Protein AF-A0A1F6BY55-F1 (afdb_monomer_lite)

Structure (mmCIF, N/CA/C/O backbone):
data_AF-A0A1F6BY55-F1
#
_entry.id   AF-A0A1F6BY55-F1
#
loop_
_atom_site.group_PDB
_atom_site.id
_atom_site.type_symbol
_atom_site.label_atom_id
_atom_site.label_alt_id
_atom_site.label_comp_id
_atom_site.label_asym_id
_atom_site.label_entity_id
_atom_site.label_seq_id
_atom_site.pdbx_PDB_ins_code
_atom_site.Cartn_x
_atom_site.Cartn_y
_atom_site.Cartn_z
_atom_site.occupancy
_atom_site.B_iso_or_equiv
_atom_site.auth_seq_id
_atom_site.auth_comp_id
_atom_site.auth_asym_id
_atom_site.auth_atom_id
_atom_site.pdbx_PDB_model_num
ATOM 1 N N . MET A 1 1 ? -38.858 -34.348 44.714 1.00 39.09 1 MET A N 1
ATOM 2 C CA . MET A 1 1 ? -37.605 -33.945 45.386 1.00 39.09 1 MET A CA 1
ATOM 3 C C . MET A 1 1 ? -36.454 -34.486 44.565 1.00 39.09 1 MET A C 1
ATOM 5 O O . MET A 1 1 ? -36.337 -35.694 44.443 1.00 39.09 1 MET A O 1
ATOM 9 N N . GLY A 1 2 ? -35.681 -33.608 43.939 1.00 32.03 2 GLY A N 1
ATOM 10 C CA . GLY A 1 2 ? -34.562 -33.966 43.071 1.00 32.03 2 GLY A CA 1
ATOM 11 C C . GLY A 1 2 ? -34.085 -32.688 42.404 1.00 32.03 2 GLY A C 1
ATOM 12 O O . GLY A 1 2 ? -34.802 -32.115 41.593 1.00 32.03 2 GLY A O 1
ATOM 13 N N . TRP A 1 3 ? -32.973 -32.172 42.909 1.00 31.50 3 TRP A N 1
ATOM 14 C CA . TRP A 1 3 ? -32.520 -30.799 42.763 1.00 31.50 3 TRP A CA 1
ATOM 15 C C . TRP A 1 3 ? -31.896 -30.530 41.389 1.00 31.50 3 TRP A C 1
ATOM 17 O O . TRP A 1 3 ? -31.185 -31.366 40.839 1.00 31.50 3 TRP A O 1
ATOM 27 N N . TYR A 1 4 ? -32.173 -29.332 40.870 1.00 31.14 4 TYR A N 1
ATOM 28 C CA . TYR A 1 4 ? -31.551 -28.729 39.695 1.00 31.14 4 TYR A CA 1
ATOM 29 C C . TYR A 1 4 ? -30.046 -28.524 39.928 1.00 31.14 4 TYR A C 1
ATOM 31 O O . TYR A 1 4 ? -29.663 -27.771 40.822 1.00 31.14 4 TYR A O 1
ATOM 39 N N . HIS A 1 5 ? -29.203 -29.116 39.082 1.00 33.88 5 HIS A N 1
ATOM 40 C CA . HIS A 1 5 ? -27.825 -28.665 38.892 1.00 33.88 5 HIS A CA 1
ATOM 41 C C . HIS A 1 5 ? -27.782 -27.719 37.692 1.00 33.88 5 HIS A C 1
ATOM 43 O O . HIS A 1 5 ? -27.821 -28.142 36.539 1.00 33.88 5 HIS A O 1
ATOM 49 N N . SER A 1 6 ? -27.745 -26.423 37.995 1.00 32.97 6 SER A N 1
ATOM 50 C CA . SER A 1 6 ? -27.409 -25.366 37.044 1.00 32.97 6 SER A CA 1
ATOM 51 C C . SER A 1 6 ? -25.881 -25.318 36.905 1.00 32.97 6 SER A C 1
ATOM 53 O O . SER A 1 6 ? -25.211 -25.255 37.939 1.00 32.97 6 SER A O 1
ATOM 55 N N . PRO A 1 7 ? -25.299 -25.363 35.695 1.00 35.56 7 PRO A N 1
ATOM 56 C CA . PRO A 1 7 ? -23.867 -25.166 35.528 1.00 35.56 7 PRO A CA 1
ATOM 57 C C . PRO A 1 7 ? -23.523 -23.686 35.728 1.00 35.56 7 PRO A C 1
ATOM 59 O O . PRO A 1 7 ? -24.112 -22.791 35.119 1.00 35.56 7 PRO A O 1
ATOM 62 N N . GLU A 1 8 ? -22.578 -23.447 36.631 1.00 30.14 8 GLU A N 1
ATOM 63 C CA . GLU A 1 8 ? -22.047 -22.137 36.979 1.00 30.14 8 GLU A CA 1
ATOM 64 C C . GLU A 1 8 ? -21.439 -21.449 35.747 1.00 30.14 8 GLU A C 1
ATOM 66 O O . GLU A 1 8 ? -20.521 -21.964 35.109 1.00 30.14 8 GLU A O 1
ATOM 71 N N . MET A 1 9 ? -21.944 -20.256 35.422 1.00 29.78 9 MET A N 1
ATOM 72 C CA . MET A 1 9 ? -21.255 -19.331 34.525 1.00 29.78 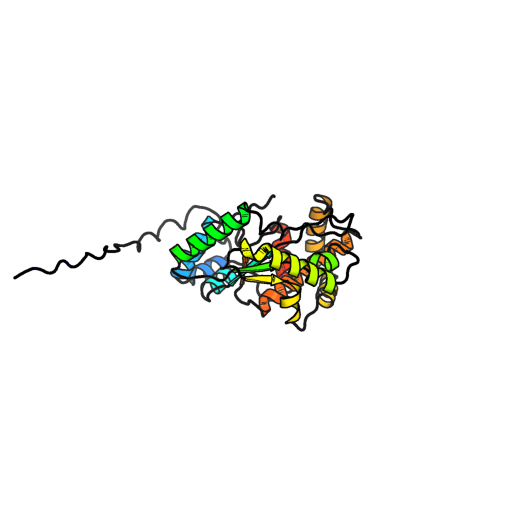9 MET A CA 1
ATOM 73 C C . MET A 1 9 ? -19.972 -18.834 35.207 1.00 29.78 9 MET A C 1
ATOM 75 O O . MET A 1 9 ? -20.042 -18.376 36.355 1.00 29.78 9 MET A O 1
ATOM 79 N N . PRO A 1 10 ? -18.813 -18.835 34.528 1.00 31.53 10 PRO A N 1
ATOM 80 C CA . PRO A 1 10 ? -17.633 -18.169 35.050 1.00 31.53 10 PRO A CA 1
ATOM 81 C C . PRO A 1 10 ? -17.894 -16.661 35.135 1.00 31.53 10 PRO A C 1
ATOM 83 O O . PRO A 1 10 ? -18.212 -15.988 34.153 1.00 31.53 10 PRO A O 1
ATOM 86 N N . ARG A 1 11 ? -17.766 -16.134 36.354 1.00 30.77 11 ARG A N 1
ATOM 87 C CA . ARG A 1 11 ? -17.793 -14.704 36.653 1.00 30.77 11 ARG A CA 1
ATOM 88 C C . ARG A 1 11 ? -16.577 -14.053 35.989 1.00 30.77 11 ARG A C 1
ATOM 90 O O . ARG A 1 11 ? -15.462 -14.202 36.482 1.00 30.77 11 ARG A O 1
ATOM 97 N N . PHE A 1 12 ? -16.788 -13.315 34.901 1.00 31.88 12 PHE A N 1
ATOM 98 C CA . PHE A 1 12 ? -15.800 -12.371 34.378 1.00 31.88 12 PHE A CA 1
ATOM 99 C C . PHE A 1 12 ? -15.667 -11.206 35.367 1.00 31.88 12 PHE A C 1
ATOM 101 O O . PHE A 1 12 ? -16.384 -10.210 35.301 1.00 31.88 12 PHE A O 1
ATOM 108 N N . PHE A 1 13 ? -14.776 -11.367 36.343 1.00 30.77 13 PHE A N 1
ATOM 109 C CA . PHE A 1 13 ? -14.328 -10.286 37.208 1.00 30.77 13 PHE A CA 1
ATOM 110 C C . PHE A 1 13 ? -13.284 -9.442 36.467 1.00 30.77 13 PHE A C 1
ATOM 112 O O . PHE A 1 13 ? -12.201 -9.920 36.155 1.00 30.77 13 PHE A O 1
ATOM 119 N N . GLY A 1 14 ? -13.641 -8.181 36.217 1.00 31.84 14 GLY A N 1
ATOM 120 C CA . GLY A 1 14 ? -12.766 -7.011 36.318 1.00 31.84 14 GLY A CA 1
ATOM 121 C C . GLY A 1 14 ? -11.401 -7.045 35.629 1.00 31.84 14 GLY A C 1
ATOM 122 O O . GLY A 1 14 ? -10.392 -7.285 36.282 1.00 31.84 14 GLY A O 1
ATOM 123 N N . VAL A 1 15 ? -11.355 -6.597 34.372 1.00 32.75 15 VAL A N 1
ATOM 124 C CA . VAL A 1 15 ? -10.178 -5.901 33.813 1.00 32.75 15 VAL A CA 1
ATOM 125 C C . VAL A 1 15 ? -10.633 -4.574 33.192 1.00 32.75 15 VAL A C 1
ATOM 127 O O . VAL A 1 15 ? -10.438 -4.279 32.024 1.00 32.75 15 VAL A O 1
ATOM 130 N N . CYS A 1 16 ? -11.291 -3.753 34.003 1.00 32.12 16 CYS A N 1
ATOM 131 C CA . CYS A 1 16 ? -11.344 -2.309 33.808 1.00 32.12 16 CYS A CA 1
ATOM 132 C C . CYS A 1 16 ? -10.819 -1.725 35.111 1.00 32.12 16 CYS A C 1
ATOM 134 O O . CYS A 1 16 ? -11.537 -1.818 36.099 1.00 32.12 16 CYS A O 1
ATOM 136 N N . LEU A 1 17 ? -9.573 -1.232 35.110 1.00 30.20 17 LEU A N 1
ATOM 137 C CA . LEU A 1 17 ? -8.951 -0.278 36.054 1.00 30.20 17 LEU A CA 1
ATOM 138 C C . LEU A 1 17 ? -7.437 -0.540 36.189 1.00 30.20 17 LEU A C 1
ATOM 140 O O . LEU A 1 17 ? -6.955 -0.827 37.272 1.00 30.20 17 LEU A O 1
ATOM 144 N N . PHE A 1 18 ? -6.673 -0.411 35.100 1.00 29.81 18 PHE A N 1
ATOM 145 C CA . PHE A 1 18 ? -5.232 -0.103 35.163 1.00 29.81 18 PHE A CA 1
ATOM 146 C C . PHE A 1 18 ? -4.805 0.696 33.921 1.00 29.81 18 PHE A C 1
ATOM 148 O O . PHE A 1 18 ? -3.863 0.352 33.224 1.00 29.81 18 PHE A O 1
ATOM 155 N N . PHE A 1 19 ? -5.507 1.789 33.627 1.00 37.62 19 PHE A N 1
ATOM 156 C CA . PHE A 1 19 ? -5.023 2.806 32.691 1.00 37.62 19 PHE A CA 1
ATOM 157 C C . PHE A 1 19 ? -5.129 4.157 33.374 1.00 37.62 19 PHE A C 1
ATOM 159 O O . PHE A 1 19 ? -6.110 4.871 33.203 1.00 37.62 19 PHE A O 1
ATOM 166 N N . ASN A 1 20 ? -4.156 4.473 34.229 1.00 33.56 20 ASN A N 1
ATOM 167 C CA . ASN A 1 20 ? -3.971 5.867 34.625 1.00 33.56 20 ASN A CA 1
ATOM 168 C C . ASN A 1 20 ? -2.562 6.256 35.086 1.00 33.56 20 ASN A C 1
ATOM 170 O O . ASN A 1 20 ? -2.433 7.315 35.676 1.00 33.56 20 ASN A O 1
ATOM 174 N N . ASN A 1 21 ? -1.508 5.468 34.825 1.00 30.05 21 ASN A N 1
ATOM 175 C CA . ASN A 1 21 ? -0.143 5.893 35.193 1.00 30.05 21 ASN A CA 1
ATOM 176 C C . ASN A 1 21 ? 1.010 5.359 34.315 1.00 30.05 21 ASN A C 1
ATOM 178 O O . ASN A 1 21 ? 2.161 5.620 34.637 1.00 30.05 21 ASN A O 1
ATOM 182 N N . SER A 1 22 ? 0.756 4.652 33.206 1.00 32.72 22 SER A N 1
ATOM 183 C CA . SER A 1 22 ? 1.826 4.098 32.347 1.00 32.72 22 SER A CA 1
ATOM 184 C C . SER A 1 22 ? 2.037 4.822 31.010 1.00 32.72 22 SER A C 1
ATOM 186 O O . SER A 1 22 ? 2.974 4.495 30.296 1.00 32.72 22 SER A O 1
ATOM 188 N N . LEU A 1 23 ? 1.245 5.851 30.685 1.00 40.31 23 LEU A N 1
ATOM 189 C CA . LEU A 1 23 ? 1.424 6.661 29.465 1.00 40.31 23 LEU A CA 1
ATOM 190 C C . LEU A 1 23 ? 2.563 7.696 29.558 1.00 40.31 23 LEU A C 1
ATOM 192 O O . LEU A 1 23 ? 2.637 8.590 28.718 1.00 40.31 23 LEU A O 1
ATOM 196 N N . GLN A 1 24 ? 3.423 7.632 30.581 1.00 36.44 24 GLN A N 1
ATOM 197 C CA . GLN A 1 24 ? 4.466 8.642 30.778 1.00 36.44 24 GLN A CA 1
ATOM 198 C C . GLN A 1 24 ? 5.889 8.224 30.424 1.00 36.44 24 GLN A C 1
ATOM 200 O O . GLN A 1 24 ? 6.675 9.119 30.139 1.00 36.44 24 GLN A O 1
ATOM 205 N N . GLU A 1 25 ? 6.247 6.942 30.348 1.00 37.03 25 GLU A N 1
ATOM 206 C CA . GLU A 1 25 ? 7.643 6.577 30.066 1.00 37.03 25 GLU A CA 1
ATOM 207 C C . GLU A 1 25 ? 7.733 5.278 29.254 1.00 37.03 25 GLU A C 1
ATOM 209 O O . GLU A 1 25 ? 7.652 4.180 29.795 1.00 37.03 25 GLU A O 1
ATOM 214 N N . GLY A 1 26 ? 7.902 5.418 27.934 1.00 34.94 26 GLY A N 1
ATOM 215 C CA . GLY A 1 26 ? 8.194 4.304 27.028 1.00 34.94 26 GLY A CA 1
ATOM 216 C C . GLY A 1 26 ? 7.789 4.577 25.578 1.00 34.94 26 GLY A C 1
ATOM 217 O O . GLY A 1 26 ? 6.687 4.240 25.187 1.00 34.94 26 GLY A O 1
ATOM 218 N N . HIS A 1 27 ? 8.706 5.169 24.805 1.00 38.38 27 HIS A N 1
ATOM 219 C CA . HIS A 1 27 ? 8.677 5.382 23.346 1.00 38.38 27 HIS A CA 1
ATOM 220 C C . HIS A 1 27 ? 7.589 6.296 22.722 1.00 38.38 27 HIS A C 1
ATOM 222 O O . HIS A 1 27 ? 6.461 5.915 22.456 1.00 38.38 27 HIS A O 1
ATOM 228 N N . VAL A 1 28 ? 8.032 7.532 22.437 1.00 48.72 28 VAL A N 1
ATOM 229 C CA . VAL A 1 28 ? 7.688 8.440 21.315 1.00 48.72 28 VAL A CA 1
ATOM 230 C C . VAL A 1 28 ? 6.222 8.470 20.848 1.00 48.72 28 VAL A C 1
ATOM 232 O O . VAL A 1 28 ? 5.913 8.246 19.684 1.00 48.72 28 VAL A O 1
ATOM 235 N N . MET A 1 29 ? 5.307 8.877 21.728 1.00 52.62 29 MET A N 1
ATOM 236 C CA . MET A 1 29 ? 3.974 9.321 21.310 1.00 52.62 29 MET A CA 1
ATOM 237 C C . MET A 1 29 ? 3.939 10.840 21.097 1.00 52.62 29 MET A C 1
ATOM 239 O O . MET A 1 29 ? 3.910 11.616 22.051 1.00 52.62 29 MET A O 1
ATOM 243 N N . GLY A 1 30 ? 3.932 11.256 19.827 1.00 52.06 30 GLY A N 1
ATOM 244 C CA . GLY A 1 30 ? 3.506 12.577 19.350 1.00 52.06 30 GLY A CA 1
ATOM 245 C C . GLY A 1 30 ? 4.122 13.795 20.049 1.00 52.06 30 GLY A C 1
ATOM 246 O O . GLY A 1 30 ? 3.508 14.416 20.920 1.00 52.06 30 GLY A O 1
ATOM 247 N N . ASN A 1 31 ? 5.308 14.223 19.607 1.00 60.81 31 ASN A N 1
ATOM 248 C CA . ASN A 1 31 ? 5.993 15.393 20.177 1.00 60.81 31 ASN A CA 1
ATOM 249 C C . ASN A 1 31 ? 5.278 16.733 19.893 1.00 60.81 31 ASN A C 1
ATOM 251 O O . ASN A 1 31 ? 5.616 17.760 20.492 1.00 60.81 31 ASN A O 1
ATOM 255 N N . ASN A 1 32 ? 4.282 16.762 18.998 1.00 81.81 32 ASN A N 1
ATOM 256 C CA . ASN A 1 32 ? 3.630 17.995 18.564 1.00 81.81 32 ASN A CA 1
ATOM 257 C C . ASN A 1 32 ? 2.256 18.233 19.245 1.00 81.81 32 ASN A C 1
ATOM 259 O O . ASN A 1 32 ? 1.637 17.367 19.865 1.00 81.81 32 ASN A O 1
ATOM 263 N N . LYS A 1 33 ? 1.762 19.479 19.196 1.00 87.62 33 LYS A N 1
ATOM 264 C CA . LYS A 1 33 ? 0.481 19.872 19.824 1.00 87.62 33 LYS A CA 1
ATOM 265 C C . LYS A 1 33 ? -0.732 19.164 19.200 1.00 87.62 33 LYS A C 1
ATOM 267 O O . LYS A 1 33 ? -1.701 18.926 19.919 1.00 87.62 33 LYS A O 1
ATOM 272 N N . ARG A 1 34 ? -0.688 18.870 17.899 1.00 90.19 34 ARG A N 1
ATOM 273 C CA . ARG A 1 34 ? -1.793 18.280 17.133 1.00 90.19 34 ARG A CA 1
ATOM 274 C C . ARG A 1 34 ? -2.033 16.833 17.562 1.00 90.19 34 ARG A C 1
ATOM 276 O O . ARG A 1 34 ? -3.166 16.483 17.875 1.00 90.19 34 ARG A O 1
ATOM 283 N N . ASP A 1 35 ? -0.966 16.062 17.709 1.00 90.19 35 ASP A N 1
ATOM 284 C CA . ASP A 1 35 ? -1.000 14.663 18.142 1.00 90.19 35 ASP A CA 1
ATOM 285 C C . ASP A 1 35 ? -1.613 14.530 19.538 1.00 90.19 35 ASP A C 1
ATOM 287 O O . ASP A 1 35 ? -2.585 13.806 19.749 1.00 90.19 35 ASP A O 1
ATOM 291 N N . ARG A 1 36 ? -1.135 15.345 20.487 1.00 87.62 36 ARG A N 1
ATOM 292 C CA . ARG A 1 36 ? -1.684 15.384 21.852 1.00 87.62 36 ARG A CA 1
ATOM 293 C C . ARG A 1 36 ? -3.163 15.764 21.884 1.00 87.62 36 ARG A C 1
ATOM 295 O O . ARG A 1 36 ? -3.883 15.341 22.785 1.00 87.62 36 ARG A O 1
ATOM 302 N N . GLN A 1 37 ? -3.626 16.595 20.951 1.00 90.44 37 GLN A N 1
ATOM 303 C CA . GLN A 1 37 ? -5.043 16.945 20.855 1.00 90.44 37 GLN A CA 1
ATOM 304 C C . GLN A 1 37 ? -5.884 15.810 20.271 1.00 90.44 37 GLN A C 1
ATOM 306 O O . GLN A 1 37 ? -6.996 15.604 20.753 1.00 90.44 37 GLN A O 1
ATOM 311 N N . ALA A 1 38 ? -5.373 15.085 19.276 1.00 90.75 38 ALA A N 1
ATOM 312 C CA . ALA A 1 38 ? -6.050 13.922 18.711 1.00 90.75 38 ALA A CA 1
ATOM 313 C C . ALA A 1 38 ? -6.211 12.812 19.761 1.00 90.75 38 ALA A C 1
ATOM 315 O O . ALA A 1 38 ? -7.325 12.358 20.017 1.00 90.75 38 ALA A O 1
ATOM 316 N N . MET A 1 39 ? -5.132 12.503 20.482 1.00 89.19 39 MET A N 1
ATOM 317 C CA . MET A 1 39 ? -5.098 11.494 21.545 1.00 89.19 39 MET A CA 1
ATOM 318 C C . MET A 1 39 ? -6.008 11.794 22.744 1.00 89.19 39 MET A C 1
ATOM 320 O O . MET A 1 39 ? -6.406 10.895 23.474 1.00 89.19 39 MET A O 1
ATOM 324 N N . ARG A 1 40 ? -6.385 13.055 22.973 1.00 89.81 40 ARG A N 1
ATOM 325 C CA . ARG A 1 40 ? -7.352 13.406 24.031 1.00 89.81 40 ARG A CA 1
ATOM 326 C C . ARG A 1 40 ? -8.803 13.126 23.649 1.00 89.81 40 ARG A C 1
ATOM 328 O O . ARG A 1 40 ? -9.668 13.183 24.516 1.00 89.81 40 ARG A O 1
ATOM 335 N N . LYS A 1 41 ? -9.077 12.914 22.361 1.00 90.06 41 LYS A N 1
ATOM 336 C CA . LYS A 1 41 ? -10.429 12.763 21.812 1.00 90.06 41 LYS A CA 1
ATOM 337 C C . LYS A 1 41 ? -10.754 11.327 21.405 1.00 90.06 41 LYS A C 1
ATOM 339 O O . LYS A 1 41 ? -11.885 11.081 21.004 1.00 90.06 41 LYS A O 1
ATOM 344 N N . VAL A 1 42 ? -9.794 10.404 21.477 1.00 92.12 42 VAL A N 1
ATOM 345 C CA . VAL A 1 42 ? -10.034 9.001 21.125 1.00 92.12 42 VAL A CA 1
ATOM 346 C C . VAL A 1 42 ? -10.935 8.324 22.154 1.00 92.12 42 VAL A C 1
ATOM 348 O O . VAL A 1 42 ? -10.845 8.570 23.358 1.00 92.12 42 VAL A O 1
ATOM 351 N N . SER A 1 43 ? -11.828 7.467 21.666 1.00 92.19 43 SER A N 1
ATOM 352 C CA . SER A 1 43 ? -12.699 6.660 22.516 1.00 92.19 43 SER A CA 1
ATOM 353 C C . SER A 1 43 ? -11.892 5.606 23.293 1.00 92.19 43 SER A C 1
ATOM 355 O O . SER A 1 43 ? -10.811 5.216 22.848 1.00 92.19 43 SER A O 1
ATOM 357 N N . PRO A 1 44 ? -12.413 5.069 24.413 1.00 91.62 44 PRO A N 1
ATOM 358 C CA . PRO A 1 44 ? -11.745 3.985 25.138 1.00 91.62 44 PRO A CA 1
ATOM 359 C C . PRO A 1 44 ? -11.420 2.772 24.254 1.00 91.62 44 PRO A C 1
ATOM 361 O O . PRO A 1 44 ? -10.340 2.203 24.359 1.00 91.62 44 PRO A O 1
ATOM 364 N N . THR A 1 45 ? -12.315 2.414 23.329 1.00 91.00 45 THR A N 1
ATOM 365 C CA . THR A 1 45 ? -12.076 1.334 22.361 1.00 91.00 45 THR A CA 1
ATOM 366 C C . THR A 1 45 ? -10.923 1.665 21.414 1.00 91.00 45 THR A C 1
ATOM 368 O O . THR A 1 45 ? -10.070 0.814 21.182 1.00 91.00 45 THR A O 1
ATOM 371 N N . ALA A 1 46 ? -10.857 2.898 20.902 1.00 93.06 46 ALA A N 1
ATOM 372 C CA . ALA A 1 46 ? -9.754 3.338 20.051 1.00 93.06 46 ALA A CA 1
ATOM 373 C C . ALA A 1 46 ? -8.413 3.345 20.804 1.00 93.06 46 ALA A C 1
ATOM 375 O O . ALA A 1 46 ? -7.402 2.978 20.219 1.00 93.06 46 ALA A O 1
ATOM 376 N N . VAL A 1 47 ? -8.403 3.671 22.103 1.00 92.56 47 VAL A N 1
ATOM 377 C CA . VAL A 1 47 ? -7.205 3.553 22.959 1.00 92.56 47 VAL A CA 1
ATOM 378 C C . VAL A 1 47 ? -6.741 2.099 23.069 1.00 92.56 47 VAL A C 1
ATOM 380 O O . VAL A 1 47 ? -5.553 1.831 22.919 1.00 92.56 47 VAL A O 1
ATOM 383 N N . CYS A 1 48 ? -7.658 1.149 23.283 1.00 92.31 48 CYS A N 1
ATOM 384 C CA . CYS A 1 48 ? -7.310 -0.276 23.316 1.00 92.31 48 CYS A CA 1
ATOM 385 C C . CYS A 1 48 ? -6.717 -0.751 21.983 1.00 92.31 48 CYS A C 1
ATOM 387 O O . CYS A 1 48 ? -5.719 -1.466 21.979 1.00 92.31 48 CYS A O 1
ATOM 389 N N . ILE A 1 49 ? -7.306 -0.333 20.858 1.00 94.44 49 ILE A N 1
ATOM 390 C CA . ILE A 1 49 ? -6.794 -0.667 19.523 1.00 94.44 49 ILE A CA 1
ATOM 391 C C . ILE A 1 49 ? -5.409 -0.052 19.306 1.00 94.44 49 ILE A C 1
ATOM 393 O O . ILE A 1 49 ? -4.502 -0.743 18.849 1.00 94.44 49 ILE A O 1
ATOM 397 N N . LEU A 1 50 ? -5.227 1.219 19.668 1.00 94.94 50 LEU A N 1
ATOM 398 C CA . LEU A 1 50 ? -3.947 1.904 19.533 1.00 94.94 50 LEU A CA 1
ATOM 399 C C . LEU A 1 50 ? -2.845 1.218 20.345 1.00 94.94 50 LEU A C 1
ATOM 401 O O . LEU A 1 50 ? -1.753 1.042 19.825 1.00 94.94 50 LEU A O 1
ATOM 405 N N . GLY A 1 51 ? -3.143 0.737 21.555 1.00 95.12 51 GLY A N 1
ATOM 406 C CA . GLY A 1 51 ? -2.178 -0.029 22.349 1.00 95.12 51 GLY A CA 1
ATOM 407 C C . GLY A 1 51 ? -1.699 -1.313 21.654 1.00 95.12 51 GLY A C 1
ATOM 408 O O . GLY A 1 51 ? -0.536 -1.687 21.786 1.00 95.12 51 GLY A O 1
ATOM 409 N N . VAL A 1 52 ? -2.560 -1.969 20.865 1.00 96.44 52 VAL A N 1
ATOM 410 C CA . VAL A 1 52 ? -2.145 -3.106 20.021 1.00 96.44 52 VAL A CA 1
ATOM 411 C C . VAL A 1 52 ? -1.284 -2.631 18.852 1.00 96.44 52 VAL A C 1
ATOM 413 O O . VAL A 1 52 ? -0.274 -3.265 18.559 1.00 96.44 52 VAL A O 1
ATOM 416 N N . LEU A 1 53 ? -1.640 -1.521 18.194 1.00 96.56 53 LEU A N 1
ATOM 417 C CA . LEU A 1 53 ? -0.817 -0.950 17.120 1.00 96.56 53 LEU A CA 1
ATOM 418 C C . LEU A 1 53 ? 0.589 -0.607 17.627 1.00 96.56 53 LEU A C 1
ATOM 420 O O . LEU A 1 53 ? 1.567 -0.998 17.001 1.00 96.56 53 LEU A O 1
ATOM 424 N N . GLU A 1 54 ? 0.692 0.040 18.788 1.00 95.75 54 GLU A N 1
ATOM 425 C CA . GLU A 1 54 ? 1.961 0.435 19.414 1.00 95.75 54 GLU A CA 1
ATOM 426 C C . GLU A 1 54 ? 2.841 -0.771 19.740 1.00 95.75 54 GLU A C 1
ATOM 428 O O . GLU A 1 54 ? 4.050 -0.730 19.536 1.00 95.75 54 GLU A O 1
ATOM 433 N N . ALA A 1 55 ? 2.242 -1.870 20.206 1.00 95.94 55 ALA A N 1
ATOM 434 C CA . ALA A 1 55 ? 2.980 -3.086 20.533 1.00 95.94 55 ALA A CA 1
ATOM 435 C C . ALA A 1 55 ? 3.615 -3.766 19.304 1.00 95.94 55 ALA A C 1
ATOM 437 O O . ALA A 1 55 ? 4.582 -4.517 19.454 1.00 95.94 55 ALA A O 1
ATOM 438 N N . TYR A 1 56 ? 3.070 -3.532 18.107 1.00 96.56 56 TYR A N 1
ATOM 439 C CA . TYR A 1 56 ? 3.583 -4.091 16.854 1.00 96.56 56 TYR A CA 1
ATOM 440 C C . TYR A 1 56 ? 4.414 -3.104 16.036 1.00 96.56 56 TYR A C 1
ATOM 442 O O . TYR A 1 56 ? 5.213 -3.549 15.210 1.00 96.56 56 TYR A O 1
ATOM 450 N N . GLU A 1 57 ? 4.245 -1.804 16.265 1.00 95.75 57 GLU A N 1
ATOM 451 C CA . GLU A 1 57 ? 4.941 -0.731 15.564 1.00 95.75 57 GLU A CA 1
ATOM 452 C C . GLU A 1 57 ? 6.467 -0.885 15.682 1.00 95.75 57 GLU A C 1
ATOM 454 O O . GLU A 1 57 ? 7.032 -0.985 16.771 1.00 95.75 57 GLU A O 1
ATOM 459 N N . GLN A 1 58 ? 7.144 -0.949 14.536 1.00 94.56 58 GLN A N 1
ATOM 460 C CA . GLN A 1 58 ? 8.599 -1.098 14.433 1.00 94.56 58 GLN A CA 1
ATOM 461 C C . GLN A 1 58 ? 9.312 0.220 14.085 1.00 94.56 58 GLN A C 1
ATOM 463 O O . GLN A 1 58 ? 10.544 0.250 14.034 1.00 94.56 58 GLN A O 1
ATOM 468 N N . GLY A 1 59 ? 8.562 1.289 13.812 1.00 90.56 59 GLY A N 1
ATOM 469 C CA . GLY A 1 59 ? 9.047 2.634 13.527 1.00 90.56 59 GLY A CA 1
ATOM 470 C C . GLY A 1 59 ? 8.276 3.679 14.334 1.00 90.56 59 GLY A C 1
ATOM 471 O O . GLY A 1 59 ? 8.284 3.657 15.563 1.00 90.56 59 GLY A O 1
ATOM 472 N N . GLU A 1 60 ? 7.642 4.619 13.638 1.00 90.94 60 GLU A N 1
ATOM 473 C CA . GLU A 1 60 ? 6.780 5.646 14.227 1.00 90.94 60 GLU A CA 1
ATOM 474 C C . GLU A 1 60 ? 5.455 5.689 13.463 1.00 90.94 60 GLU A C 1
ATOM 476 O O . GLU A 1 60 ? 5.426 5.458 12.254 1.00 90.94 60 GLU A O 1
ATOM 481 N N . PHE A 1 61 ? 4.361 6.040 14.140 1.00 93.50 61 PHE A N 1
ATOM 482 C CA . PHE A 1 61 ? 3.092 6.257 13.451 1.00 93.50 61 PHE A CA 1
ATOM 483 C C . PHE A 1 61 ? 3.168 7.457 12.512 1.00 93.50 61 PHE A C 1
ATOM 485 O O . PHE A 1 61 ? 3.469 8.579 12.930 1.00 93.50 61 PHE A O 1
ATOM 492 N N . VAL A 1 62 ? 2.786 7.242 11.256 1.00 94.19 62 VAL A N 1
ATOM 493 C CA . VAL A 1 62 ? 2.563 8.331 10.302 1.00 94.19 62 VAL A CA 1
ATOM 494 C C . VAL A 1 62 ? 1.124 8.811 10.444 1.00 94.19 62 VAL A C 1
ATOM 496 O O . VAL A 1 62 ? 0.202 8.002 10.540 1.00 94.19 62 VAL A O 1
ATOM 499 N N . ALA A 1 63 ? 0.937 10.133 10.460 1.00 94.81 63 ALA A N 1
ATOM 500 C CA . ALA A 1 63 ? -0.379 10.771 10.520 1.00 94.81 63 ALA A CA 1
ATOM 501 C C . ALA A 1 63 ? -1.231 10.339 11.735 1.00 94.81 63 ALA A C 1
ATOM 503 O O . ALA A 1 63 ? -2.390 9.945 11.608 1.00 94.81 63 ALA A O 1
ATOM 504 N N . LEU A 1 64 ? -0.665 10.429 12.948 1.00 95.00 64 LEU A N 1
ATOM 505 C CA . LEU A 1 64 ? -1.351 10.044 14.190 1.00 95.00 64 LEU A CA 1
ATOM 506 C C . LEU A 1 64 ? -2.743 10.696 14.381 1.00 95.00 64 LEU A C 1
ATOM 508 O O . LEU A 1 64 ? -3.655 10.004 14.844 1.00 95.00 64 LEU A O 1
ATOM 512 N N . PRO A 1 65 ? -2.980 11.980 14.040 1.00 95.50 65 PRO A N 1
ATOM 513 C CA . PRO A 1 65 ? -4.321 12.555 14.122 1.00 95.50 65 PRO A CA 1
ATOM 514 C C . PRO A 1 65 ? -5.343 11.840 13.234 1.00 95.50 65 PRO A C 1
ATOM 516 O O . PRO A 1 65 ? -6.457 11.565 13.677 1.00 95.50 65 PRO A O 1
ATOM 519 N N . GLU A 1 66 ? -4.962 11.524 12.002 1.00 96.44 66 GLU A N 1
ATOM 520 C CA . GLU A 1 66 ? -5.773 10.797 11.033 1.00 96.44 66 GLU A CA 1
ATOM 521 C C . GLU A 1 66 ? -5.969 9.336 11.465 1.00 96.44 66 GLU A C 1
ATOM 523 O O . GLU A 1 66 ? -7.086 8.825 11.381 1.00 96.44 66 GLU A O 1
ATOM 528 N N . LEU A 1 67 ? -4.940 8.701 12.040 1.00 96.75 67 LEU A N 1
ATOM 529 C CA . LEU A 1 67 ? -5.040 7.374 12.655 1.00 96.75 67 LEU A CA 1
ATOM 530 C C . LEU A 1 67 ? -6.100 7.364 13.763 1.00 96.75 67 LEU A C 1
ATOM 532 O O . LEU A 1 67 ? -7.002 6.531 13.763 1.00 96.75 67 LEU A O 1
ATOM 536 N N . CYS A 1 68 ? -6.050 8.337 14.676 1.00 95.56 68 CYS A N 1
ATOM 537 C CA . CYS A 1 68 ? -7.023 8.480 15.760 1.00 95.56 68 CYS A CA 1
ATOM 538 C C . CYS A 1 68 ? -8.461 8.660 15.252 1.00 95.56 68 CYS A C 1
ATOM 540 O O . CYS A 1 68 ? -9.404 8.235 15.921 1.00 95.56 68 CYS A O 1
ATOM 542 N N . ILE A 1 69 ? -8.644 9.323 14.106 1.00 95.12 69 ILE A N 1
ATOM 543 C CA . ILE A 1 69 ? -9.954 9.473 13.462 1.00 95.12 69 ILE A CA 1
ATOM 544 C C . ILE A 1 69 ? -10.395 8.131 12.872 1.00 95.12 69 ILE A C 1
ATOM 546 O O . ILE A 1 69 ? -11.501 7.689 13.170 1.00 95.12 69 ILE A O 1
ATOM 550 N N . ALA A 1 70 ? -9.527 7.460 12.110 1.00 95.69 70 ALA A N 1
ATOM 551 C CA . ALA A 1 70 ? -9.823 6.174 11.481 1.00 95.69 70 ALA A CA 1
ATOM 552 C C . ALA A 1 70 ? -10.216 5.101 12.511 1.00 95.69 70 ALA A C 1
ATOM 554 O O . ALA A 1 70 ? -11.192 4.380 12.326 1.00 95.69 70 ALA A O 1
ATOM 555 N N . LEU A 1 71 ? -9.531 5.049 13.658 1.00 94.75 71 LEU A N 1
ATOM 556 C CA . LEU A 1 71 ? -9.848 4.121 14.752 1.00 94.75 71 LEU A CA 1
ATOM 557 C C . LEU A 1 71 ? -11.244 4.325 15.364 1.00 94.75 71 LEU A C 1
ATOM 559 O O . LEU A 1 71 ? -11.768 3.421 16.016 1.00 94.75 71 LEU A O 1
ATOM 563 N N . GLN A 1 72 ? -11.854 5.495 15.172 1.00 92.00 72 GLN A N 1
ATOM 564 C CA . GLN A 1 72 ? -13.208 5.789 15.645 1.00 92.00 72 GLN A CA 1
ATOM 565 C C . GLN A 1 72 ? -14.291 5.445 14.617 1.00 92.00 72 GLN A C 1
ATOM 567 O O . GLN A 1 72 ? -15.462 5.387 14.987 1.00 92.00 72 GLN A O 1
ATOM 572 N N . THR A 1 73 ? -13.923 5.212 13.355 1.00 89.38 73 THR A N 1
ATOM 573 C CA . THR A 1 73 ? -14.851 5.041 12.226 1.00 89.38 73 THR A CA 1
ATOM 574 C C . THR A 1 73 ? -14.823 3.640 11.615 1.00 89.38 73 THR A C 1
ATOM 576 O O . THR A 1 73 ? -15.280 3.468 10.493 1.00 89.38 73 THR A O 1
ATOM 579 N N . GLU A 1 74 ? -14.336 2.642 12.363 1.00 85.88 74 GLU A N 1
ATOM 580 C CA . GLU A 1 74 ? -14.179 1.248 11.906 1.00 85.88 74 GLU A CA 1
ATOM 581 C C . GLU A 1 74 ? -13.261 1.153 10.675 1.00 85.88 74 GLU A C 1
ATOM 583 O O . GLU A 1 74 ? -13.718 1.026 9.539 1.00 85.88 74 GLU A O 1
ATOM 588 N N . PRO A 1 75 ? -11.938 1.244 10.888 1.00 94.25 75 PRO A N 1
ATOM 589 C CA . PRO A 1 75 ? -10.989 1.366 9.797 1.00 94.25 75 PRO A CA 1
ATOM 590 C C . PRO A 1 75 ? -10.912 0.079 8.977 1.00 94.25 75 PRO A C 1
ATOM 592 O O . PRO A 1 75 ? -11.039 -1.033 9.495 1.00 94.25 75 PRO A O 1
ATOM 595 N N . THR A 1 76 ? -10.602 0.245 7.693 1.00 96.81 76 THR A N 1
ATOM 596 C CA . THR A 1 76 ? -10.130 -0.857 6.851 1.00 96.81 76 THR A CA 1
ATOM 597 C C . THR A 1 76 ? -8.615 -0.862 6.865 1.00 96.81 76 THR A C 1
ATOM 599 O O . THR A 1 76 ? -7.983 0.148 6.558 1.00 96.81 76 THR A O 1
ATOM 602 N N . PHE A 1 77 ? -8.013 -1.994 7.201 1.00 98.31 77 PHE A N 1
ATOM 603 C CA . PHE A 1 77 ? -6.577 -2.141 7.038 1.00 98.31 77 PHE A CA 1
ATOM 604 C C . PHE A 1 77 ? -6.274 -2.486 5.589 1.00 98.31 77 PHE A C 1
ATOM 606 O O . PHE A 1 77 ? -6.935 -3.331 4.983 1.00 98.31 77 PHE A O 1
ATOM 613 N N . VAL A 1 78 ? -5.259 -1.834 5.038 1.00 98.50 78 VAL A N 1
ATOM 614 C CA . VAL A 1 78 ? -4.799 -2.077 3.674 1.00 98.50 78 VAL A CA 1
ATOM 615 C C . VAL A 1 78 ? -3.321 -2.422 3.672 1.00 98.50 78 VAL A C 1
ATOM 617 O O . VAL A 1 78 ? -2.568 -1.939 4.512 1.00 98.50 78 VAL A O 1
ATOM 620 N N . ALA A 1 79 ? -2.888 -3.259 2.740 1.00 97.81 79 ALA A N 1
ATOM 621 C CA . ALA A 1 79 ? -1.483 -3.593 2.547 1.00 97.81 79 ALA A CA 1
ATOM 622 C C . ALA A 1 79 ? -1.190 -3.760 1.057 1.00 97.81 79 ALA A C 1
ATOM 624 O O . ALA A 1 79 ? -2.034 -4.256 0.317 1.00 97.81 79 ALA A O 1
ATOM 625 N N . PHE A 1 80 ? 0.015 -3.404 0.621 1.00 96.69 80 PHE A N 1
ATOM 626 C CA . PHE A 1 80 ? 0.493 -3.725 -0.725 1.00 96.69 80 PHE A CA 1
ATOM 627 C C . PHE A 1 80 ? 1.447 -4.912 -0.677 1.00 96.69 80 PHE A C 1
ATOM 629 O O . PHE A 1 80 ? 2.290 -5.011 0.217 1.00 96.69 80 PHE A O 1
ATOM 636 N N . SER A 1 81 ? 1.357 -5.801 -1.658 1.00 94.44 81 SER A N 1
ATOM 637 C CA . SER A 1 81 ? 2.369 -6.815 -1.917 1.00 94.44 81 SER A CA 1
ATOM 638 C C . SER A 1 81 ? 3.023 -6.543 -3.262 1.00 94.44 81 SER A C 1
ATOM 640 O O . SER A 1 81 ? 2.395 -6.669 -4.311 1.00 94.44 81 SER A O 1
ATOM 642 N N . CYS A 1 82 ? 4.300 -6.166 -3.226 1.00 85.62 82 CYS A N 1
ATOM 643 C CA . CYS A 1 82 ? 5.076 -5.960 -4.442 1.00 85.62 82 CYS A CA 1
ATOM 644 C C . CYS A 1 82 ? 5.398 -7.298 -5.086 1.00 85.62 82 CYS A C 1
ATOM 646 O O . CYS A 1 82 ? 5.892 -8.216 -4.415 1.00 85.62 82 CYS A O 1
ATOM 648 N N . LEU A 1 83 ? 5.226 -7.351 -6.399 1.00 88.81 83 LEU A N 1
ATOM 649 C CA . LEU A 1 83 ? 5.630 -8.486 -7.202 1.00 88.81 83 LEU A CA 1
ATOM 650 C C . LEU A 1 83 ? 7.155 -8.681 -7.161 1.00 88.81 83 LEU A C 1
ATOM 652 O O . LEU A 1 83 ? 7.964 -7.752 -6.979 1.00 88.81 83 LEU A O 1
ATOM 656 N N . SER A 1 84 ? 7.565 -9.926 -7.363 1.00 83.19 84 SER A N 1
ATOM 657 C CA . SER A 1 84 ? 8.960 -10.302 -7.553 1.00 83.19 84 SER A CA 1
ATOM 658 C C . SER A 1 84 ? 9.153 -10.931 -8.926 1.00 83.19 84 SER A C 1
ATOM 660 O O . SER A 1 84 ? 8.241 -11.528 -9.484 1.00 83.19 84 SER A O 1
ATOM 662 N N . GLY A 1 85 ? 10.345 -10.753 -9.471 1.00 77.88 85 GLY A N 1
ATOM 663 C CA . GLY A 1 85 ? 10.739 -11.266 -10.772 1.00 77.88 85 GLY A CA 1
ATOM 664 C C . GLY A 1 85 ? 12.198 -10.932 -11.030 1.00 77.88 85 GLY A C 1
ATOM 665 O O . GLY A 1 85 ? 12.884 -10.333 -10.178 1.00 77.88 85 GLY A O 1
ATOM 666 N N . ASP A 1 86 ? 12.671 -11.290 -12.213 1.00 68.81 86 ASP A N 1
ATOM 667 C CA . ASP A 1 86 ? 13.964 -10.851 -12.712 1.00 68.81 86 ASP A CA 1
ATOM 668 C C . ASP A 1 86 ? 13.790 -9.976 -13.962 1.00 68.81 86 ASP A C 1
ATOM 670 O O . ASP A 1 86 ? 12.922 -10.198 -14.802 1.00 68.81 86 ASP A O 1
ATOM 674 N N . GLY A 1 87 ? 14.573 -8.898 -14.051 1.00 65.50 87 GLY A N 1
ATOM 675 C CA . GLY A 1 87 ? 14.518 -7.987 -15.196 1.00 65.50 87 GLY A CA 1
ATOM 676 C C . GLY A 1 87 ? 15.246 -8.525 -16.428 1.00 65.50 87 GLY A C 1
ATOM 677 O O . GLY A 1 87 ? 15.326 -7.813 -17.423 1.00 65.50 87 GLY A O 1
ATOM 678 N N . LEU A 1 88 ? 15.818 -9.734 -16.366 1.00 72.31 88 LEU A N 1
ATOM 679 C CA . LEU A 1 88 ? 16.596 -10.320 -17.458 1.00 72.31 88 LEU A CA 1
ATOM 680 C C . LEU A 1 88 ? 15.689 -11.061 -18.439 1.00 72.31 88 LEU A C 1
ATOM 682 O O . LEU A 1 88 ? 15.873 -10.914 -19.646 1.00 72.31 88 LEU A O 1
ATOM 686 N N . VAL A 1 89 ? 14.713 -11.817 -17.929 1.00 75.62 89 VAL A N 1
ATOM 687 C CA . VAL A 1 89 ? 13.731 -12.551 -18.740 1.00 75.62 89 VAL A CA 1
ATOM 688 C C . VAL A 1 89 ? 12.335 -11.916 -18.735 1.00 75.62 89 VAL A C 1
ATOM 690 O O . VAL A 1 89 ? 11.489 -12.346 -19.508 1.00 75.62 89 VAL A O 1
ATOM 693 N N . GLN A 1 90 ? 12.105 -10.855 -17.946 1.00 79.25 90 GLN A N 1
ATOM 694 C CA . GLN A 1 90 ? 10.778 -10.234 -17.758 1.00 79.25 90 GLN A CA 1
ATOM 695 C C . GLN A 1 90 ? 9.709 -11.266 -17.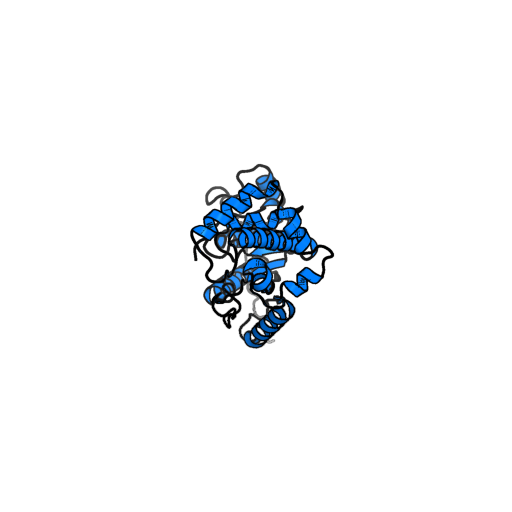358 1.00 79.25 90 GLN A C 1
ATOM 697 O O . GLN A 1 90 ? 8.574 -11.237 -17.830 1.00 79.25 90 GLN A O 1
ATOM 702 N N . GLU A 1 91 ? 10.090 -12.179 -16.464 1.00 82.06 91 GLU A N 1
ATOM 703 C CA . GLU A 1 91 ? 9.209 -13.197 -15.895 1.00 82.06 91 GLU A CA 1
ATOM 704 C C . GLU A 1 91 ? 8.953 -12.901 -14.414 1.00 82.06 91 GLU A C 1
ATOM 706 O O . GLU A 1 91 ? 9.850 -12.490 -13.664 1.00 82.06 91 GLU A O 1
ATOM 711 N N . LEU A 1 92 ? 7.704 -13.103 -13.990 1.00 83.25 92 LEU A N 1
ATOM 712 C CA . LEU A 1 92 ? 7.325 -13.035 -12.584 1.00 83.25 92 LEU A CA 1
ATOM 713 C C . LEU A 1 92 ? 7.756 -14.316 -11.871 1.00 83.25 92 LEU A C 1
ATOM 715 O O . LEU A 1 92 ? 7.568 -15.423 -12.376 1.00 83.25 92 LEU A O 1
ATOM 719 N N . ASP A 1 93 ? 8.265 -14.173 -10.651 1.00 84.19 93 ASP A N 1
ATOM 720 C CA . ASP A 1 93 ? 8.392 -15.326 -9.771 1.00 84.19 93 ASP A CA 1
ATOM 721 C C . ASP A 1 93 ? 6.978 -15.827 -9.426 1.00 84.19 93 ASP A C 1
ATOM 723 O O . ASP A 1 93 ? 6.083 -15.024 -9.160 1.00 84.19 93 ASP A O 1
ATOM 727 N N . LEU A 1 94 ? 6.787 -17.146 -9.327 1.00 81.81 94 LEU A N 1
ATOM 728 C CA . LEU A 1 94 ? 5.512 -17.769 -8.935 1.00 81.81 94 LEU A CA 1
ATOM 729 C C . LEU A 1 94 ? 5.229 -17.623 -7.425 1.00 81.81 94 LEU A C 1
ATOM 731 O O . LEU A 1 94 ? 4.990 -18.595 -6.710 1.00 81.81 94 LEU A O 1
ATOM 735 N N . ASN A 1 95 ? 5.322 -16.403 -6.903 1.00 83.62 95 ASN A N 1
ATOM 736 C CA . ASN A 1 95 ? 4.947 -16.054 -5.543 1.00 83.62 95 ASN A CA 1
ATOM 737 C C . ASN A 1 95 ? 4.252 -14.688 -5.516 1.00 83.62 95 ASN A C 1
ATOM 739 O O . ASN A 1 95 ? 4.551 -13.805 -6.312 1.00 83.62 95 ASN A O 1
ATOM 743 N N . LEU A 1 96 ? 3.352 -14.489 -4.554 1.00 87.56 96 LEU A N 1
ATOM 744 C CA . LEU A 1 96 ? 2.583 -13.247 -4.430 1.00 87.56 96 LEU A CA 1
ATOM 745 C C . LEU A 1 96 ? 3.371 -12.088 -3.795 1.00 87.56 96 LEU A C 1
ATOM 747 O O . LEU A 1 96 ? 2.779 -11.098 -3.376 1.00 87.56 96 LEU A O 1
ATOM 751 N N . GLY A 1 97 ? 4.694 -12.194 -3.681 1.00 86.75 97 GLY A N 1
ATOM 752 C CA . GLY A 1 97 ? 5.547 -11.158 -3.120 1.00 86.75 97 GLY A CA 1
ATOM 753 C C . GLY A 1 97 ? 5.811 -11.285 -1.620 1.00 86.75 97 GLY A C 1
ATOM 754 O O . GLY A 1 97 ? 5.496 -12.268 -0.946 1.00 86.75 97 GLY A O 1
ATOM 755 N N . ALA A 1 98 ? 6.462 -10.257 -1.073 1.00 85.62 98 ALA A N 1
ATOM 756 C CA . ALA A 1 98 ? 7.033 -10.313 0.271 1.00 85.62 98 ALA A CA 1
ATOM 757 C C . ALA A 1 98 ? 5.996 -10.366 1.404 1.00 85.62 98 ALA A C 1
ATOM 759 O O . ALA A 1 98 ? 6.301 -10.930 2.456 1.00 85.62 98 ALA A O 1
ATOM 760 N N . PHE A 1 99 ? 4.800 -9.805 1.200 1.00 91.31 99 PHE A N 1
ATOM 761 C CA . PHE A 1 99 ? 3.720 -9.836 2.191 1.00 91.31 99 PHE A CA 1
ATOM 762 C C . PHE A 1 99 ? 3.205 -11.260 2.442 1.00 91.31 99 PHE A C 1
ATOM 764 O O . PHE A 1 99 ? 2.850 -11.617 3.561 1.00 91.31 99 PHE A O 1
ATOM 771 N N . PHE A 1 100 ? 3.252 -12.105 1.415 1.00 93.12 100 PHE A N 1
ATOM 772 C CA . PHE A 1 100 ? 2.785 -13.486 1.470 1.00 93.12 100 PHE A CA 1
ATOM 773 C C . PHE A 1 100 ? 3.873 -14.490 1.873 1.00 93.12 100 PHE A C 1
ATOM 775 O O . PHE A 1 100 ? 3.666 -15.702 1.851 1.00 93.12 100 PHE A O 1
ATOM 782 N N . LYS A 1 101 ? 5.048 -14.014 2.300 1.00 91.44 101 LYS A N 1
ATOM 783 C CA . LYS A 1 101 ? 6.034 -14.888 2.943 1.00 91.44 101 LYS A CA 1
ATOM 784 C C . LYS A 1 101 ? 5.478 -15.385 4.274 1.00 91.44 101 LYS A C 1
ATOM 786 O O . LYS A 1 101 ? 4.901 -14.609 5.032 1.00 91.44 101 LYS A O 1
ATOM 791 N N . LYS A 1 102 ? 5.764 -16.646 4.617 1.00 92.19 102 LYS A N 1
ATOM 792 C CA . LYS A 1 102 ? 5.310 -17.306 5.857 1.00 92.19 102 LYS A CA 1
ATOM 793 C C . LYS A 1 102 ? 5.401 -16.409 7.100 1.00 92.19 102 LYS A C 1
ATOM 795 O O . LYS A 1 102 ? 4.408 -16.219 7.789 1.00 92.19 102 LYS A O 1
ATOM 800 N N . ARG A 1 103 ? 6.565 -15.794 7.338 1.00 93.38 103 ARG A N 1
ATOM 801 C CA . ARG A 1 103 ? 6.785 -14.902 8.490 1.00 93.38 103 ARG A CA 1
ATOM 802 C C . ARG A 1 103 ? 5.869 -13.672 8.482 1.00 93.38 103 ARG A C 1
ATOM 804 O O . ARG A 1 103 ? 5.405 -13.262 9.538 1.00 93.38 103 ARG A O 1
ATOM 811 N N . ALA A 1 104 ? 5.633 -13.065 7.320 1.00 93.81 104 ALA A N 1
ATOM 812 C CA . ALA A 1 104 ? 4.779 -11.885 7.217 1.00 93.81 104 ALA A CA 1
ATOM 813 C C . ALA A 1 104 ? 3.301 -12.240 7.447 1.00 93.81 104 ALA A C 1
ATOM 815 O O . ALA A 1 104 ? 2.606 -11.531 8.177 1.00 93.81 104 ALA A O 1
ATOM 816 N N . ILE A 1 105 ? 2.869 -13.399 6.936 1.00 95.19 105 ILE A N 1
ATOM 817 C CA . ILE A 1 105 ? 1.546 -13.963 7.224 1.00 95.19 105 ILE A CA 1
ATOM 818 C C . ILE A 1 105 ? 1.377 -14.219 8.724 1.00 95.19 105 ILE A C 1
ATOM 820 O O . ILE A 1 105 ? 0.383 -13.797 9.306 1.00 95.19 105 ILE A O 1
ATOM 824 N N . GLU A 1 106 ? 2.347 -14.870 9.368 1.00 95.62 106 GLU A N 1
ATOM 825 C CA . GLU A 1 106 ? 2.309 -15.165 10.807 1.00 95.62 106 GLU A CA 1
ATOM 826 C C . GLU A 1 106 ? 2.209 -13.893 11.660 1.00 95.62 106 GLU A C 1
ATOM 828 O O . GLU A 1 106 ? 1.348 -13.816 12.538 1.00 95.62 106 GLU A O 1
ATOM 833 N N . ILE A 1 107 ? 3.042 -12.883 11.377 1.00 96.50 107 ILE A N 1
ATOM 834 C CA . ILE A 1 107 ? 3.011 -11.590 12.077 1.00 96.50 107 ILE A CA 1
ATOM 835 C C . ILE A 1 107 ? 1.643 -10.926 11.908 1.00 96.50 107 ILE A C 1
ATOM 837 O O . ILE A 1 107 ? 1.023 -10.545 12.899 1.00 96.50 107 ILE A O 1
ATOM 841 N N . THR A 1 108 ? 1.142 -10.843 10.674 1.00 97.25 108 THR A N 1
ATOM 842 C CA . THR A 1 108 ? -0.140 -10.189 10.382 1.00 97.25 108 THR A CA 1
ATOM 843 C C . THR A 1 108 ? -1.300 -10.918 11.053 1.00 97.25 108 THR A C 1
ATOM 845 O O . THR A 1 108 ? -2.133 -10.294 11.701 1.00 97.25 108 THR A O 1
ATOM 848 N N . ARG A 1 109 ? -1.353 -12.253 10.983 1.00 96.50 109 ARG A N 1
ATOM 849 C CA . ARG A 1 109 ? -2.416 -13.028 11.645 1.00 96.50 109 ARG A CA 1
ATOM 850 C C . ARG A 1 109 ? -2.400 -12.844 13.157 1.00 96.50 109 ARG A C 1
ATOM 852 O O . ARG A 1 109 ? -3.464 -12.711 13.763 1.00 96.50 109 ARG A O 1
ATOM 859 N N . ARG A 1 110 ? -1.213 -12.818 13.767 1.00 97.00 110 ARG A N 1
ATOM 860 C CA . ARG A 1 110 ? -1.074 -12.569 15.204 1.00 97.00 110 ARG A CA 1
ATOM 861 C C . ARG A 1 110 ? -1.562 -11.167 15.572 1.00 97.00 110 ARG A C 1
ATOM 863 O O . ARG A 1 110 ? -2.363 -11.038 16.491 1.00 97.00 110 ARG A O 1
ATOM 870 N N . PHE A 1 111 ? -1.172 -10.164 14.791 1.00 97.44 111 PHE A N 1
ATOM 871 C CA . PHE A 1 111 ? -1.637 -8.789 14.935 1.00 97.44 111 PHE A CA 1
ATOM 872 C C . PHE A 1 111 ? -3.174 -8.684 14.896 1.00 97.44 111 PHE A C 1
ATOM 874 O O . PHE A 1 111 ? -3.778 -8.178 15.841 1.00 97.44 111 PHE A O 1
ATOM 881 N N . PHE A 1 112 ? -3.837 -9.248 13.879 1.00 96.69 112 PHE A N 1
ATOM 882 C CA . PHE A 1 112 ? -5.308 -9.229 13.800 1.00 96.69 112 PHE A CA 1
ATOM 883 C C . PHE A 1 112 ? -5.989 -10.053 14.902 1.00 96.69 112 PHE A C 1
ATOM 885 O O . PHE A 1 112 ? -7.073 -9.693 15.360 1.00 96.69 112 PHE A O 1
ATOM 892 N N . THR A 1 113 ? -5.355 -11.131 15.371 1.00 96.12 113 THR A N 1
ATOM 893 C CA . THR A 1 113 ? -5.853 -11.910 16.517 1.00 96.12 113 THR A CA 1
ATOM 894 C C . THR A 1 113 ? -5.851 -11.065 17.792 1.00 96.12 113 THR A C 1
ATOM 896 O O . THR A 1 113 ? -6.833 -11.065 18.534 1.00 96.12 113 THR A O 1
ATOM 899 N N . GLU A 1 114 ? -4.778 -10.311 18.037 1.00 96.19 114 GLU A N 1
ATOM 900 C CA . GLU A 1 114 ? -4.672 -9.424 19.197 1.00 96.19 114 GLU A CA 1
ATOM 901 C C . GLU A 1 114 ? -5.606 -8.209 19.081 1.00 96.19 114 GLU A C 1
ATOM 903 O O . GLU A 1 114 ? -6.245 -7.841 20.070 1.00 96.19 114 GLU A O 1
ATOM 908 N N . LEU A 1 115 ? -5.787 -7.646 17.879 1.00 94.50 115 LEU A N 1
ATOM 909 C CA . LEU A 1 115 ? -6.797 -6.612 17.629 1.00 94.50 115 LEU A CA 1
ATOM 910 C C . LEU A 1 115 ? -8.204 -7.097 17.982 1.00 94.50 115 LEU A C 1
ATOM 912 O O . LEU A 1 115 ? -8.930 -6.413 18.709 1.00 94.50 115 LEU A O 1
ATOM 916 N N . ARG A 1 116 ? -8.581 -8.289 17.509 1.00 93.81 116 ARG A N 1
ATOM 917 C CA . ARG A 1 116 ? -9.885 -8.896 17.799 1.00 93.81 116 ARG A CA 1
ATOM 918 C C . ARG A 1 116 ? -10.078 -9.110 19.297 1.00 93.81 116 ARG A C 1
ATOM 920 O O . ARG A 1 116 ? -11.133 -8.771 19.830 1.00 93.81 116 ARG A O 1
ATOM 927 N N . ALA A 1 117 ? -9.056 -9.619 19.983 1.00 93.31 117 ALA A N 1
ATOM 928 C CA . ALA A 1 117 ? -9.104 -9.875 21.420 1.00 93.31 117 ALA A CA 1
ATOM 929 C C . ALA A 1 117 ? -9.286 -8.596 22.262 1.00 93.31 117 ALA A C 1
ATOM 931 O O . ALA A 1 117 ? -9.969 -8.640 23.281 1.00 93.31 117 ALA A O 1
ATOM 932 N N . ASN A 1 118 ? -8.708 -7.465 21.839 1.00 90.00 118 ASN A N 1
ATOM 933 C CA . ASN A 1 118 ? -8.740 -6.208 22.602 1.00 90.00 118 ASN A CA 1
ATOM 934 C C . ASN A 1 118 ? -9.900 -5.273 22.233 1.00 90.00 118 ASN A C 1
ATOM 936 O O . ASN A 1 118 ? -10.262 -4.401 23.019 1.00 90.00 118 ASN A O 1
ATOM 940 N N . SER A 1 119 ? -10.479 -5.427 21.043 1.00 87.44 119 SER A N 1
ATOM 941 C CA . SER A 1 119 ? -11.571 -4.567 20.565 1.00 87.44 119 SER A CA 1
ATOM 942 C C . SER A 1 119 ? -12.936 -5.253 20.555 1.00 87.44 119 SER A C 1
ATOM 944 O O . SER A 1 119 ? -13.951 -4.567 20.425 1.00 87.44 119 SER A O 1
ATOM 946 N N . CYS A 1 120 ? -12.968 -6.587 20.669 1.00 79.06 120 CYS A N 1
ATOM 947 C CA . CYS A 1 120 ? -14.144 -7.418 20.401 1.00 79.06 120 CYS A CA 1
ATOM 948 C C . CYS A 1 120 ? -14.753 -7.166 19.008 1.00 79.06 120 CYS A C 1
ATOM 950 O O . CYS A 1 120 ? -15.964 -7.303 18.829 1.00 79.06 120 CYS A O 1
ATOM 952 N N . ARG A 1 121 ? -13.930 -6.761 18.031 1.00 85.44 121 ARG A N 1
ATOM 953 C CA . ARG A 1 121 ? -14.342 -6.446 16.659 1.00 85.44 121 ARG A CA 1
ATOM 954 C C . ARG A 1 121 ? -13.454 -7.144 15.644 1.00 85.44 121 ARG A C 1
ATOM 956 O O . ARG A 1 121 ? -12.281 -7.409 15.897 1.00 85.44 121 ARG A O 1
ATOM 963 N N . ASP A 1 122 ? -14.039 -7.387 14.481 1.00 89.50 122 ASP A N 1
ATOM 964 C CA . ASP A 1 122 ? -13.321 -7.811 13.291 1.00 89.50 122 ASP A CA 1
ATOM 965 C C . ASP A 1 122 ? -12.989 -6.601 12.431 1.00 89.50 122 ASP A C 1
ATOM 967 O O . ASP A 1 122 ? -13.862 -5.786 12.138 1.00 89.50 122 ASP A O 1
ATOM 971 N N . PHE A 1 123 ? -11.725 -6.498 12.024 1.00 93.44 123 PHE A N 1
ATOM 972 C CA . PHE A 1 123 ? -11.279 -5.469 11.096 1.00 93.44 123 PHE A CA 1
ATOM 973 C C . PHE A 1 123 ? -10.955 -6.110 9.750 1.00 93.44 123 PHE A C 1
ATOM 975 O O . PHE A 1 123 ? -10.214 -7.098 9.720 1.00 93.44 123 PHE A O 1
ATOM 982 N N . PRO A 1 124 ? -11.481 -5.570 8.640 1.00 95.94 124 PRO A N 1
ATOM 983 C CA . PRO A 1 124 ? -11.163 -6.088 7.324 1.00 95.94 124 PRO A CA 1
ATOM 984 C C . PRO A 1 124 ? -9.711 -5.766 6.967 1.00 95.94 124 PRO A C 1
ATOM 986 O O . PRO A 1 124 ? -9.221 -4.664 7.230 1.00 95.94 124 PRO A O 1
ATOM 989 N N . LEU A 1 125 ? -9.049 -6.731 6.328 1.00 98.00 125 LEU A N 1
ATOM 990 C CA . LEU A 1 125 ? -7.767 -6.542 5.664 1.00 98.00 125 LEU A CA 1
ATOM 991 C C . LEU A 1 125 ? -7.950 -6.705 4.157 1.00 98.00 125 LEU A C 1
ATOM 993 O O . LEU A 1 125 ? -8.364 -7.770 3.687 1.00 98.00 125 LEU A O 1
ATOM 997 N N . VAL A 1 126 ? -7.581 -5.668 3.410 1.00 98.06 126 VAL A N 1
ATOM 998 C CA . VAL A 1 126 ? -7.476 -5.713 1.952 1.00 98.06 126 VAL A CA 1
ATOM 999 C C . VAL A 1 126 ? -6.004 -5.700 1.555 1.00 98.06 126 VAL A C 1
ATOM 1001 O O . VAL A 1 126 ? -5.254 -4.806 1.940 1.00 98.06 126 VAL A O 1
ATOM 1004 N N . VAL A 1 127 ? -5.578 -6.694 0.785 1.00 97.94 127 VAL A N 1
ATOM 1005 C CA . VAL A 1 127 ? -4.209 -6.801 0.279 1.00 97.94 127 VAL A CA 1
ATOM 1006 C C . VAL A 1 127 ? -4.228 -6.554 -1.221 1.00 97.94 127 VAL A C 1
ATOM 1008 O O . VAL A 1 127 ? -4.869 -7.294 -1.965 1.00 97.94 127 VAL A O 1
ATOM 1011 N N . PHE A 1 128 ? -3.515 -5.533 -1.671 1.00 97.44 128 PHE A N 1
ATOM 1012 C CA . PHE A 1 128 ? -3.363 -5.226 -3.084 1.00 97.44 128 PHE A CA 1
ATOM 1013 C C . PHE A 1 128 ? -2.119 -5.908 -3.637 1.00 97.44 128 PHE A C 1
ATOM 1015 O O . PHE A 1 128 ? -1.015 -5.715 -3.123 1.00 97.44 128 PHE A O 1
ATOM 1022 N N . LEU A 1 129 ? -2.294 -6.694 -4.693 1.00 96.38 129 LEU A N 1
ATOM 1023 C CA . LEU A 1 129 ? -1.195 -7.146 -5.534 1.00 96.38 129 LEU A CA 1
ATOM 1024 C C . LEU A 1 129 ? -0.985 -6.098 -6.628 1.00 96.38 129 LEU A C 1
ATOM 1026 O O . LEU A 1 129 ? -1.887 -5.848 -7.425 1.00 96.38 129 LEU A O 1
ATOM 1030 N N . ASP A 1 130 ? 0.183 -5.461 -6.634 1.00 95.44 130 ASP A N 1
ATOM 1031 C CA . ASP A 1 130 ? 0.472 -4.351 -7.546 1.00 95.44 130 ASP A CA 1
ATOM 1032 C C . ASP A 1 130 ? 0.897 -4.857 -8.932 1.00 95.44 130 ASP A C 1
ATOM 1034 O O . ASP A 1 130 ? 2.078 -4.892 -9.281 1.00 95.44 130 ASP A O 1
ATOM 1038 N N . ASP A 1 131 ? -0.092 -5.278 -9.717 1.00 95.50 131 ASP A N 1
ATOM 1039 C CA . ASP A 1 131 ? 0.055 -5.788 -11.082 1.00 95.50 131 ASP A CA 1
ATOM 1040 C C . ASP A 1 131 ? 0.425 -4.710 -12.111 1.00 95.50 131 ASP A C 1
ATOM 1042 O O . ASP A 1 131 ? 0.744 -5.021 -13.258 1.00 95.50 131 ASP A O 1
ATOM 1046 N N . CYS A 1 132 ? 0.434 -3.438 -11.711 1.00 95.12 132 CYS A N 1
ATOM 1047 C CA . CYS A 1 132 ? 0.857 -2.326 -12.554 1.00 95.12 132 CYS A CA 1
ATOM 1048 C C . CYS A 1 132 ? 2.355 -2.009 -12.427 1.00 95.12 132 CYS A C 1
ATOM 1050 O O . CYS A 1 132 ? 2.936 -1.386 -13.323 1.00 95.12 132 CYS A O 1
ATOM 1052 N N . GLU A 1 133 ? 2.999 -2.435 -11.337 1.00 93.88 133 GLU A N 1
ATOM 1053 C CA . GLU A 1 133 ? 4.412 -2.167 -11.053 1.00 93.88 133 GLU A CA 1
ATOM 1054 C C . GLU A 1 133 ? 5.376 -2.588 -12.188 1.00 93.88 133 GLU A C 1
ATOM 1056 O O . GLU A 1 133 ? 6.274 -1.795 -12.519 1.00 93.88 133 GLU A O 1
ATOM 1061 N N . PRO A 1 134 ? 5.222 -3.775 -12.822 1.00 93.19 134 PRO A N 1
ATOM 1062 C CA . PRO A 1 134 ? 6.143 -4.230 -13.866 1.00 93.19 134 PRO A CA 1
ATOM 1063 C C . PRO A 1 134 ? 6.176 -3.299 -15.083 1.00 93.19 134 PRO A C 1
ATOM 1065 O O . PRO A 1 134 ? 7.243 -2.844 -15.509 1.00 93.19 134 PRO A O 1
ATOM 1068 N N . CYS A 1 135 ? 5.004 -2.935 -15.601 1.00 92.75 135 CYS A N 1
ATOM 1069 C CA . CYS A 1 135 ? 4.886 -2.068 -16.771 1.00 92.75 135 CYS A CA 1
ATOM 1070 C C . CYS A 1 135 ? 5.246 -0.617 -16.428 1.00 92.75 135 CYS A C 1
ATOM 1072 O O . CYS A 1 135 ? 5.979 0.056 -17.161 1.00 92.75 135 CYS A O 1
ATOM 1074 N N . ARG A 1 136 ? 4.760 -0.118 -15.285 1.00 92.00 136 ARG A N 1
ATOM 1075 C CA . ARG A 1 136 ? 4.910 1.295 -14.922 1.00 92.00 136 ARG A CA 1
ATOM 1076 C C . ARG A 1 136 ? 6.305 1.617 -14.453 1.00 92.00 136 ARG A C 1
ATOM 1078 O O . ARG A 1 136 ? 6.889 2.566 -14.965 1.00 92.00 136 ARG A O 1
ATOM 1085 N N . VAL A 1 137 ? 6.856 0.846 -13.519 1.00 91.88 137 VAL A N 1
ATOM 1086 C CA . VAL A 1 137 ? 8.122 1.201 -12.872 1.00 91.88 137 VAL A CA 1
ATOM 1087 C C . VAL A 1 137 ? 9.288 0.364 -13.354 1.00 91.88 137 VAL A C 1
ATOM 1089 O O . VAL A 1 137 ? 10.378 0.909 -13.546 1.00 91.88 137 VAL A O 1
ATOM 1092 N N . TRP A 1 138 ? 9.098 -0.942 -13.549 1.00 91.69 138 TRP A N 1
ATOM 1093 C CA . TRP A 1 138 ? 10.195 -1.795 -14.019 1.00 91.69 138 TRP A CA 1
ATOM 1094 C C . TRP A 1 138 ? 10.493 -1.602 -15.505 1.00 91.69 138 TRP A C 1
ATOM 1096 O O . TRP A 1 138 ? 11.587 -1.953 -15.953 1.00 91.69 138 TRP A O 1
ATOM 1106 N N . GLN A 1 139 ? 9.572 -0.939 -16.216 1.00 90.69 139 GLN A N 1
ATOM 1107 C CA . GLN A 1 139 ? 9.660 -0.618 -17.639 1.00 90.69 139 GLN A CA 1
ATOM 1108 C C . GLN A 1 139 ? 9.718 -1.889 -18.491 1.00 90.69 139 GLN A C 1
ATOM 1110 O O . GLN A 1 139 ? 10.411 -1.936 -19.507 1.00 90.69 139 GLN A O 1
ATOM 1115 N N . TRP A 1 140 ? 9.019 -2.938 -18.052 1.00 91.69 140 TRP A N 1
ATOM 1116 C CA . TRP A 1 140 ? 8.865 -4.151 -18.844 1.00 91.69 140 TRP A CA 1
ATOM 1117 C C . TRP A 1 140 ? 8.018 -3.851 -20.073 1.00 91.69 140 TRP A C 1
ATOM 1119 O O . TRP A 1 140 ? 7.056 -3.085 -20.009 1.00 91.69 140 TRP A O 1
ATOM 1129 N N . ASN A 1 141 ? 8.397 -4.442 -21.201 1.00 90.50 141 ASN A N 1
ATOM 1130 C CA . ASN A 1 141 ? 7.727 -4.211 -22.474 1.00 90.50 141 ASN A CA 1
ATOM 1131 C C . ASN A 1 141 ? 6.641 -5.270 -22.681 1.00 90.50 141 ASN A C 1
ATOM 1133 O O . ASN A 1 141 ? 6.708 -6.068 -23.614 1.00 90.50 141 ASN A O 1
ATOM 1137 N N . VAL A 1 142 ? 5.677 -5.290 -21.763 1.00 90.56 142 VAL A N 1
ATOM 1138 C CA . VAL A 1 142 ? 4.534 -6.205 -21.764 1.00 90.56 142 VAL A CA 1
ATOM 1139 C C . VAL A 1 142 ? 3.252 -5.385 -21.629 1.00 90.56 142 VAL A C 1
ATOM 1141 O O . VAL A 1 142 ? 3.259 -4.315 -21.017 1.00 90.56 142 VAL A O 1
ATOM 1144 N N . PHE A 1 143 ? 2.150 -5.844 -22.225 1.00 93.62 143 PHE A N 1
ATOM 1145 C CA . PHE A 1 143 ? 0.869 -5.161 -22.075 1.00 93.62 143 PHE A CA 1
ATOM 1146 C C . PHE A 1 143 ? 0.341 -5.308 -20.644 1.00 93.62 143 PHE A C 1
ATOM 1148 O O . PHE A 1 143 ? 0.502 -6.349 -20.008 1.00 93.62 143 PHE A O 1
ATOM 1155 N N . GLN A 1 144 ? -0.312 -4.258 -20.135 1.00 94.31 144 GLN A N 1
ATOM 1156 C CA . GLN A 1 144 ? -0.885 -4.276 -18.786 1.00 94.31 144 GLN A CA 1
ATOM 1157 C C . GLN A 1 144 ? -1.916 -5.402 -18.621 1.00 94.31 144 GLN A C 1
ATOM 1159 O O . GLN A 1 144 ? -1.908 -6.068 -17.593 1.00 94.31 144 GLN A O 1
ATOM 1164 N N . ASP A 1 145 ? -2.739 -5.657 -19.639 1.00 95.38 145 ASP A N 1
ATOM 1165 C CA . ASP A 1 145 ? -3.758 -6.712 -19.598 1.00 95.38 145 ASP A CA 1
ATOM 1166 C C . ASP A 1 145 ? -3.141 -8.108 -19.428 1.00 95.38 145 ASP A C 1
ATOM 1168 O O . ASP A 1 145 ? -3.671 -8.928 -18.676 1.00 95.38 145 ASP A O 1
ATOM 1172 N N . ASP A 1 146 ? -1.988 -8.359 -20.059 1.00 94.50 146 ASP A N 1
ATOM 1173 C CA . ASP A 1 146 ? -1.250 -9.616 -19.904 1.00 94.50 146 ASP A CA 1
ATOM 1174 C C . ASP A 1 146 ? -0.706 -9.756 -18.471 1.00 94.50 146 ASP A C 1
ATOM 1176 O O . ASP A 1 146 ? -0.825 -10.825 -17.871 1.00 94.50 146 ASP A O 1
ATOM 1180 N N . MET A 1 147 ? -0.181 -8.673 -17.875 1.00 94.12 147 MET A N 1
ATOM 1181 C CA . MET A 1 147 ? 0.260 -8.670 -16.466 1.00 94.12 147 MET A CA 1
ATOM 1182 C C . MET A 1 147 ? -0.884 -8.942 -15.506 1.00 94.12 147 MET A C 1
ATOM 1184 O O . MET A 1 147 ? -0.771 -9.800 -14.631 1.00 94.12 147 MET A O 1
ATOM 1188 N N . THR A 1 148 ? -2.005 -8.255 -15.695 1.00 95.50 148 THR A N 1
ATOM 1189 C CA . THR A 1 148 ? -3.208 -8.452 -14.890 1.00 95.50 148 THR A CA 1
ATOM 1190 C C . THR A 1 148 ? -3.711 -9.894 -15.011 1.00 95.50 148 THR A C 1
ATOM 1192 O O . THR A 1 148 ? -4.061 -10.509 -14.002 1.00 95.50 148 THR A O 1
ATOM 1195 N N . ALA A 1 149 ? -3.689 -10.481 -16.214 1.00 94.75 149 ALA A N 1
ATOM 1196 C CA . ALA A 1 149 ? -4.057 -11.879 -16.427 1.00 94.75 149 ALA A CA 1
ATOM 1197 C C . ALA A 1 149 ? -3.110 -12.855 -15.705 1.00 94.75 149 ALA A C 1
ATOM 1199 O O . ALA A 1 149 ? -3.587 -13.763 -15.020 1.00 94.75 149 ALA A O 1
ATOM 1200 N N . TRP A 1 150 ? -1.790 -12.657 -15.789 1.00 93.88 150 TRP A N 1
ATOM 1201 C CA . TRP A 1 150 ? -0.815 -13.503 -15.088 1.00 93.88 150 TRP A CA 1
ATOM 1202 C C . TRP A 1 150 ? -0.978 -13.416 -13.572 1.00 93.88 150 TRP A C 1
ATOM 1204 O O . TRP A 1 150 ? -1.039 -14.441 -12.893 1.00 93.88 150 TRP A O 1
ATOM 1214 N N . CYS A 1 151 ? -1.123 -12.207 -13.029 1.00 94.94 151 CYS A N 1
ATOM 1215 C CA . CYS A 1 151 ? -1.350 -12.013 -11.601 1.00 94.94 151 CYS A CA 1
ATOM 1216 C C . CYS A 1 151 ? -2.667 -12.642 -11.128 1.00 94.94 151 CYS A C 1
ATOM 1218 O O . CYS A 1 151 ? -2.715 -13.183 -10.024 1.00 94.94 151 CYS A O 1
ATOM 1220 N N . ARG A 1 152 ? -3.719 -12.642 -11.958 1.00 95.62 152 ARG A N 1
ATOM 1221 C CA . ARG A 1 152 ? -4.974 -13.343 -11.648 1.00 95.62 152 ARG A CA 1
ATOM 1222 C C . ARG A 1 152 ? -4.765 -14.852 -11.530 1.00 95.62 152 ARG A C 1
ATOM 1224 O O . ARG A 1 152 ? -5.209 -15.431 -10.543 1.00 95.62 152 ARG A O 1
ATOM 1231 N N . MET A 1 153 ? -4.032 -15.464 -12.460 1.00 94.31 153 MET A N 1
ATOM 1232 C CA . MET A 1 153 ? -3.682 -16.889 -12.375 1.00 94.31 153 MET A CA 1
ATOM 1233 C C . MET A 1 153 ? -2.880 -17.198 -11.104 1.00 94.31 153 MET A C 1
ATOM 1235 O O . MET A 1 153 ? -3.191 -18.149 -10.394 1.00 94.31 153 MET A O 1
ATOM 1239 N N . MET A 1 154 ? -1.909 -16.348 -10.750 1.00 93.50 154 MET A N 1
ATOM 1240 C CA . MET A 1 154 ? -1.142 -16.508 -9.507 1.00 93.50 154 MET A CA 1
ATOM 1241 C C . MET A 1 154 ? -2.032 -16.453 -8.256 1.00 93.50 154 MET A C 1
ATOM 1243 O O . MET A 1 154 ? -1.774 -17.174 -7.294 1.00 93.50 154 MET A O 1
ATOM 1247 N N . LEU A 1 155 ? -3.062 -15.599 -8.241 1.00 94.62 155 LEU A N 1
ATOM 1248 C CA . LEU A 1 155 ? -4.029 -15.533 -7.140 1.00 94.62 155 LEU A CA 1
ATOM 1249 C C . LEU A 1 155 ? -4.930 -16.772 -7.083 1.00 94.62 155 LEU A C 1
ATOM 1251 O O . LEU A 1 155 ? -5.224 -17.252 -5.988 1.00 94.62 155 LEU A O 1
ATOM 1255 N N . GLU A 1 156 ? -5.351 -17.294 -8.235 1.00 94.19 156 GLU A N 1
ATOM 1256 C CA . GLU A 1 156 ? -6.137 -18.530 -8.329 1.00 94.19 156 GLU A CA 1
ATOM 1257 C C . GLU A 1 156 ? -5.349 -19.730 -7.790 1.00 94.19 156 GLU A C 1
ATOM 1259 O O . GLU A 1 156 ? -5.849 -20.442 -6.917 1.00 94.19 156 GLU A O 1
ATOM 1264 N N . ASP A 1 157 ? -4.092 -19.883 -8.212 1.00 93.06 157 ASP A N 1
ATOM 1265 C CA . ASP A 1 157 ? -3.179 -20.927 -7.729 1.00 93.06 157 ASP A CA 1
ATOM 1266 C C . ASP A 1 157 ? -2.873 -20.787 -6.229 1.00 93.06 157 ASP A C 1
ATOM 1268 O O . ASP A 1 157 ? -2.580 -21.765 -5.535 1.00 93.06 157 ASP A O 1
ATOM 1272 N N . ALA A 1 158 ? -2.936 -19.561 -5.707 1.00 92.06 158 ALA A N 1
ATOM 1273 C CA . ALA A 1 158 ? -2.637 -19.263 -4.315 1.00 92.06 158 ALA A CA 1
ATOM 1274 C C . ALA A 1 158 ? -3.823 -19.386 -3.352 1.00 92.06 158 ALA A C 1
ATOM 1276 O O . ALA A 1 158 ? -3.644 -19.309 -2.131 1.00 92.06 158 ALA A O 1
ATOM 1277 N N . ARG A 1 159 ? -5.032 -19.575 -3.883 1.00 90.88 159 ARG A N 1
ATOM 1278 C CA . ARG A 1 159 ? -6.290 -19.449 -3.142 1.00 90.88 159 ARG A CA 1
ATOM 1279 C C . ARG A 1 159 ? -6.340 -20.278 -1.860 1.00 90.88 159 ARG A C 1
ATOM 1281 O O . ARG A 1 159 ? -6.844 -19.793 -0.852 1.00 90.88 159 ARG A O 1
ATOM 1288 N N . ASP A 1 160 ? -5.808 -21.496 -1.893 1.00 91.69 160 ASP A N 1
ATOM 1289 C CA . ASP A 1 160 ? -5.916 -22.446 -0.781 1.00 91.69 160 ASP A CA 1
ATOM 1290 C C . ASP A 1 160 ? -5.002 -22.116 0.409 1.00 91.69 160 ASP A C 1
ATOM 1292 O O . ASP A 1 160 ? -5.234 -22.605 1.517 1.00 91.69 160 ASP A O 1
ATOM 1296 N N . TRP A 1 161 ? -3.960 -21.303 0.210 1.00 90.69 161 TRP A N 1
ATOM 1297 C CA . TRP A 1 161 ? -3.024 -20.938 1.281 1.00 90.69 161 TRP A CA 1
ATOM 1298 C C . TRP A 1 161 ? -3.120 -19.472 1.718 1.00 90.69 161 TRP A C 1
ATOM 1300 O O . TRP A 1 161 ? -2.584 -19.120 2.775 1.00 90.69 161 TRP A O 1
ATOM 1310 N N . ILE A 1 162 ? -3.821 -18.623 0.964 1.00 92.44 162 ILE A N 1
ATOM 1311 C CA . ILE A 1 162 ? -4.197 -17.280 1.417 1.00 92.44 162 ILE A CA 1
ATOM 1312 C C . ILE A 1 162 ? -5.203 -17.413 2.579 1.00 92.44 162 ILE A C 1
ATOM 1314 O O . ILE A 1 162 ? -6.179 -18.155 2.457 1.00 92.44 162 ILE A O 1
ATOM 1318 N N . PRO A 1 163 ? -5.012 -16.705 3.710 1.00 93.88 163 PRO A N 1
ATOM 1319 C CA . PRO A 1 163 ? -6.006 -16.677 4.782 1.00 93.88 163 PRO A CA 1
ATOM 1320 C C . PRO A 1 163 ? -7.381 -16.233 4.263 1.00 93.88 163 PRO A C 1
ATOM 1322 O O . PRO A 1 163 ? -7.501 -15.170 3.658 1.00 93.88 163 PRO A O 1
ATOM 1325 N N . ALA A 1 164 ? -8.416 -17.040 4.507 1.00 92.88 164 ALA A N 1
ATOM 1326 C CA . ALA A 1 164 ? -9.757 -16.836 3.950 1.00 92.88 164 ALA A CA 1
ATOM 1327 C C . ALA A 1 164 ? -10.418 -15.524 4.409 1.00 92.88 164 ALA A C 1
ATOM 1329 O O . ALA A 1 164 ? -11.316 -15.009 3.748 1.00 92.88 164 ALA A O 1
ATOM 1330 N N . GLU A 1 165 ? -9.982 -14.989 5.548 1.00 93.94 165 GLU A N 1
ATOM 1331 C CA . GLU A 1 165 ? -10.419 -13.707 6.091 1.00 93.94 165 GLU A CA 1
ATOM 1332 C C . GLU A 1 165 ? -9.810 -12.483 5.377 1.00 93.94 165 GLU A C 1
ATOM 1334 O O . GLU A 1 165 ? -10.216 -11.355 5.657 1.00 93.94 165 GLU A O 1
ATOM 1339 N N . TRP A 1 166 ? -8.832 -12.667 4.483 1.00 96.19 166 TRP A N 1
ATOM 1340 C CA . TRP A 1 166 ? -8.182 -11.575 3.753 1.00 96.19 166 TRP A CA 1
ATOM 1341 C C . TRP A 1 166 ? -8.805 -11.382 2.375 1.00 96.19 166 TRP A C 1
ATOM 1343 O O . TRP A 1 166 ? -8.977 -12.328 1.608 1.00 96.19 166 TRP A O 1
ATOM 1353 N N . SER A 1 167 ? -9.076 -10.127 2.020 1.00 96.69 167 SER A N 1
ATOM 1354 C CA . SER A 1 167 ? -9.505 -9.766 0.671 1.00 96.69 167 SER A CA 1
ATOM 1355 C C . SER A 1 167 ? -8.286 -9.408 -0.172 1.00 96.69 167 SER A C 1
ATOM 1357 O O . SER A 1 167 ? -7.745 -8.314 -0.030 1.00 96.69 167 SER A O 1
ATOM 1359 N N . VAL A 1 168 ? -7.861 -10.290 -1.076 1.00 96.88 168 VAL A N 1
ATOM 1360 C CA . VAL A 1 168 ? -6.747 -10.009 -1.996 1.00 96.88 168 VAL A CA 1
ATOM 1361 C C . VAL A 1 168 ? -7.292 -9.536 -3.343 1.00 96.88 168 VAL A C 1
ATOM 1363 O O . VAL A 1 168 ? -8.155 -10.200 -3.914 1.00 96.88 168 VAL A O 1
ATOM 1366 N N . ARG A 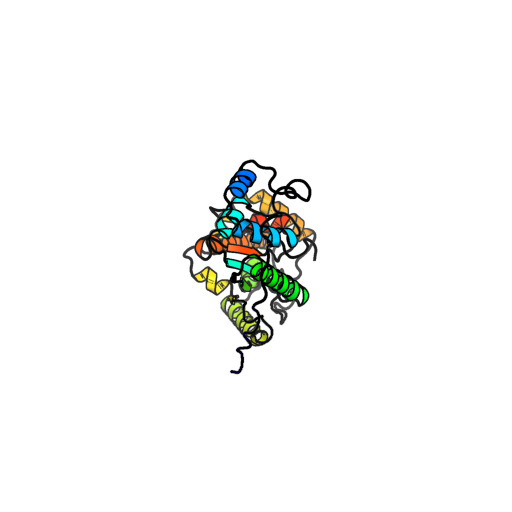1 169 ? -6.830 -8.381 -3.837 1.00 96.06 169 ARG A N 1
ATOM 1367 C CA . ARG A 1 169 ? -7.310 -7.761 -5.090 1.00 96.06 169 ARG A CA 1
ATOM 1368 C C . ARG A 1 169 ? -6.138 -7.278 -5.944 1.00 96.06 169 ARG A C 1
ATOM 1370 O O . ARG A 1 169 ? -5.080 -6.955 -5.402 1.00 96.06 169 ARG A O 1
ATOM 1377 N N . LEU A 1 170 ? -6.323 -7.222 -7.260 1.00 96.50 170 LEU A N 1
ATOM 1378 C CA . LEU A 1 170 ? -5.342 -6.615 -8.163 1.00 96.50 170 LEU A CA 1
ATOM 1379 C C . LEU A 1 170 ? -5.455 -5.090 -8.089 1.00 96.50 170 LEU A C 1
ATOM 1381 O O . LEU A 1 170 ? -6.553 -4.553 -7.938 1.00 96.50 170 LEU A O 1
ATOM 1385 N N . TRP A 1 171 ? -4.329 -4.385 -8.163 1.00 95.94 171 TRP A N 1
ATOM 1386 C CA . TRP A 1 171 ? -4.322 -2.929 -8.053 1.00 95.94 171 TRP A CA 1
ATOM 1387 C C . TRP A 1 171 ? -5.031 -2.256 -9.231 1.00 95.94 171 TRP A C 1
ATOM 1389 O O . TRP A 1 171 ? -5.817 -1.328 -9.026 1.00 95.94 171 TRP A O 1
ATOM 1399 N N . SER A 1 172 ? -4.813 -2.763 -10.446 1.00 94.88 172 SER A N 1
ATOM 1400 C CA . SER A 1 172 ? -5.466 -2.273 -11.666 1.00 94.88 172 SER A CA 1
ATOM 1401 C C . SER A 1 172 ? -6.998 -2.238 -11.566 1.00 94.88 172 SER A C 1
ATOM 1403 O O . SER A 1 172 ? -7.628 -1.301 -12.059 1.00 94.88 172 SER A O 1
ATOM 1405 N N . GLU A 1 173 ? -7.602 -3.210 -10.876 1.00 93.94 173 GLU A N 1
ATOM 1406 C CA . GLU A 1 173 ? -9.054 -3.298 -10.682 1.00 93.94 173 GLU A CA 1
ATOM 1407 C C . GLU A 1 173 ? -9.578 -2.132 -9.830 1.00 93.94 173 GLU A C 1
ATOM 1409 O O . GLU A 1 173 ? -10.609 -1.547 -10.151 1.00 93.94 173 GLU A O 1
ATOM 1414 N N . ILE A 1 174 ? -8.838 -1.747 -8.789 1.00 92.81 174 ILE A N 1
ATOM 1415 C CA . ILE A 1 174 ? -9.220 -0.683 -7.846 1.00 92.81 174 ILE A CA 1
ATOM 1416 C C . ILE A 1 174 ? -8.966 0.696 -8.437 1.00 92.81 174 ILE A C 1
ATOM 1418 O O . ILE A 1 174 ? -9.771 1.611 -8.286 1.00 92.81 174 ILE A O 1
ATOM 1422 N N . GLU A 1 175 ? -7.842 0.853 -9.129 1.00 91.62 175 GLU A N 1
ATOM 1423 C CA . GLU A 1 175 ? -7.489 2.117 -9.762 1.00 91.62 175 GLU A CA 1
ATOM 1424 C C . GLU A 1 175 ? -8.491 2.517 -10.854 1.00 91.62 175 GLU A C 1
ATOM 1426 O O . GLU A 1 175 ? -8.799 3.701 -11.001 1.00 91.62 175 GLU A O 1
ATOM 1431 N N . SER A 1 176 ? -9.051 1.535 -11.573 1.00 86.38 176 SER A N 1
ATOM 1432 C CA . SER A 1 176 ? -10.023 1.760 -12.651 1.00 86.38 176 SER A CA 1
ATOM 1433 C C . SER A 1 176 ? -11.321 2.447 -12.203 1.00 86.38 176 SER A C 1
ATOM 1435 O O . SER A 1 176 ? -12.054 2.990 -13.031 1.00 86.38 176 SER A O 1
ATOM 1437 N N . GLU A 1 177 ? -11.596 2.480 -10.895 1.00 78.06 177 GLU A N 1
ATOM 1438 C CA . GLU A 1 177 ? -12.774 3.131 -10.317 1.00 78.06 177 GLU A CA 1
ATOM 1439 C C . GLU A 1 177 ? -12.674 4.669 -10.324 1.00 78.06 177 GLU A C 1
ATOM 1441 O O . GLU A 1 177 ? -13.641 5.363 -9.996 1.00 78.06 177 GLU A O 1
ATOM 1446 N N . LEU A 1 178 ? -11.522 5.234 -10.706 1.00 79.00 178 LEU A N 1
ATOM 1447 C CA . LEU A 1 178 ? -11.278 6.671 -10.670 1.00 79.00 178 LEU A CA 1
ATOM 1448 C C . LEU A 1 178 ? -11.137 7.308 -12.046 1.00 79.00 178 LEU A C 1
ATOM 1450 O O . LEU A 1 178 ? -10.544 6.779 -12.975 1.00 79.00 178 LEU A O 1
ATOM 1454 N N . SER A 1 179 ? -11.596 8.557 -12.127 1.00 77.38 179 SER A N 1
ATOM 1455 C CA . SER A 1 179 ? -11.379 9.425 -13.287 1.00 77.38 179 SER A CA 1
ATOM 1456 C C . SER A 1 179 ? -9.944 9.958 -13.397 1.00 77.38 179 SER A C 1
ATOM 1458 O O . SER A 1 179 ? -9.640 10.686 -14.338 1.00 77.38 179 SER A O 1
ATOM 1460 N N . PHE A 1 180 ? -9.101 9.702 -12.393 1.00 81.12 180 PHE A N 1
ATOM 1461 C CA . PHE A 1 180 ? -7.738 10.212 -12.311 1.00 81.12 180 PHE A CA 1
ATOM 1462 C C . PHE A 1 180 ? -6.753 9.103 -12.687 1.00 81.12 180 PHE A C 1
ATOM 1464 O O . PHE A 1 180 ? -6.774 8.035 -12.086 1.00 81.12 180 PHE A O 1
ATOM 1471 N N . SER A 1 181 ? -5.914 9.371 -13.683 1.00 89.00 181 SER A N 1
ATOM 1472 C CA . SER A 1 181 ? -5.053 8.388 -14.349 1.00 89.00 181 SER A CA 1
ATOM 1473 C C . SER A 1 181 ? -3.599 8.449 -13.883 1.00 89.00 181 SER A C 1
ATOM 1475 O O . SER A 1 181 ? -3.115 9.465 -13.373 1.00 89.00 181 SER A O 1
ATOM 1477 N N . TYR A 1 182 ? -2.867 7.367 -14.135 1.00 92.00 182 TYR A N 1
ATOM 1478 C CA . TYR A 1 182 ? -1.427 7.300 -13.910 1.00 92.00 182 TYR A CA 1
ATOM 1479 C C . TYR A 1 182 ? -0.638 8.340 -14.703 1.00 92.00 182 TYR A C 1
ATOM 1481 O O . TYR A 1 182 ? 0.307 8.933 -14.184 1.00 92.00 182 TYR A O 1
ATOM 1489 N N . GLU A 1 183 ? -1.046 8.624 -15.932 1.00 92.00 183 GLU A N 1
ATOM 1490 C CA . GLU A 1 183 ? -0.407 9.611 -16.796 1.00 92.00 183 GLU A CA 1
ATOM 1491 C C . GLU A 1 183 ? -0.513 11.018 -16.201 1.00 92.00 183 GLU A C 1
ATOM 1493 O O . GLU A 1 183 ? 0.438 11.799 -16.278 1.00 92.00 183 GLU A O 1
ATOM 1498 N N . GLN A 1 184 ? -1.639 11.328 -15.550 1.00 91.44 184 GLN A N 1
ATOM 1499 C CA . GLN A 1 184 ? -1.809 12.581 -14.819 1.00 91.44 184 GLN A CA 1
ATOM 1500 C C . GLN A 1 184 ? -0.909 12.627 -13.580 1.00 91.44 184 GLN A C 1
ATOM 1502 O O . GLN A 1 184 ? -0.219 13.624 -13.382 1.00 91.44 184 GLN A O 1
ATOM 1507 N N . ALA A 1 185 ? -0.834 11.546 -12.794 1.00 92.12 185 ALA A N 1
ATOM 1508 C CA . ALA A 1 185 ? 0.092 11.468 -11.658 1.00 92.12 185 ALA A CA 1
ATOM 1509 C C . ALA A 1 185 ? 1.555 11.657 -12.102 1.00 92.12 185 ALA A C 1
ATOM 1511 O O . ALA A 1 185 ? 2.325 12.383 -11.473 1.00 92.12 185 ALA A O 1
ATOM 1512 N N . LEU A 1 186 ? 1.937 11.045 -13.225 1.00 92.69 186 LEU A N 1
ATOM 1513 C CA . LEU A 1 186 ? 3.278 11.158 -13.792 1.00 92.69 186 LEU A CA 1
ATOM 1514 C C . LEU A 1 186 ? 3.592 12.580 -14.261 1.00 92.69 186 LEU A C 1
ATOM 1516 O O . LEU A 1 186 ? 4.732 13.026 -14.127 1.00 92.69 186 LEU A O 1
ATOM 1520 N N . PHE A 1 187 ? 2.605 13.288 -14.809 1.00 91.00 187 PHE A N 1
ATOM 1521 C CA . PHE A 1 187 ? 2.750 14.688 -15.188 1.00 91.00 187 PHE A CA 1
ATOM 1522 C C . PHE A 1 187 ? 2.970 15.587 -13.962 1.00 91.00 187 PHE A C 1
ATOM 1524 O O . PHE A 1 187 ? 3.928 16.356 -13.953 1.00 91.00 187 PHE A O 1
ATOM 1531 N N . GLU A 1 188 ? 2.160 15.436 -12.912 1.00 87.25 188 GLU A N 1
ATOM 1532 C CA . GLU A 1 188 ? 2.265 16.219 -11.667 1.00 87.25 188 GLU A CA 1
ATOM 1533 C C . GLU A 1 188 ? 3.622 16.028 -10.968 1.00 87.25 188 GLU A C 1
ATOM 1535 O O . GLU A 1 188 ? 4.289 16.985 -10.562 1.00 87.25 188 GLU A O 1
ATOM 1540 N N . VAL A 1 189 ? 4.101 14.783 -10.895 1.00 86.81 189 VAL A N 1
ATOM 1541 C CA . VAL A 1 189 ? 5.370 14.441 -10.231 1.00 86.81 189 VAL A CA 1
ATOM 1542 C C . VAL A 1 189 ? 6.600 15.027 -10.939 1.00 86.81 189 VAL A C 1
ATOM 1544 O O . VAL A 1 189 ? 7.668 15.137 -10.334 1.00 86.81 189 VAL A O 1
ATOM 1547 N N . ARG A 1 190 ? 6.477 15.464 -12.199 1.00 83.62 190 ARG A N 1
ATOM 1548 C CA . ARG A 1 190 ? 7.565 16.155 -12.916 1.00 83.62 190 ARG A CA 1
ATOM 1549 C C . ARG A 1 190 ? 7.806 17.586 -12.428 1.00 83.62 190 ARG A C 1
ATOM 1551 O O . ARG A 1 190 ? 8.834 18.151 -12.793 1.00 83.62 190 ARG A O 1
ATOM 1558 N N . GLY A 1 191 ? 6.900 18.166 -11.639 1.00 78.81 191 GLY A N 1
ATOM 1559 C CA . GLY A 1 191 ? 7.064 19.504 -11.069 1.00 78.81 191 GLY A CA 1
ATOM 1560 C C . GLY A 1 191 ? 8.156 19.592 -9.992 1.00 78.81 191 GLY A C 1
ATOM 1561 O O . GLY A 1 191 ? 8.471 18.614 -9.310 1.00 78.81 191 GLY A O 1
ATOM 1562 N N . ASP A 1 192 ? 8.696 20.79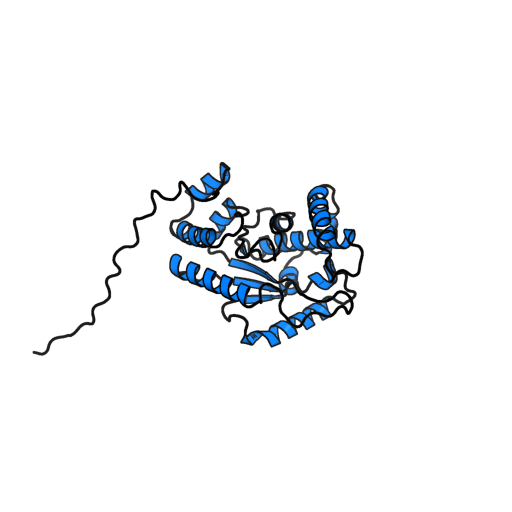9 -9.795 1.00 75.62 192 ASP A N 1
ATOM 1563 C CA . ASP A 1 192 ? 9.807 21.070 -8.865 1.00 75.62 192 ASP A CA 1
ATOM 1564 C C . ASP A 1 192 ? 9.475 20.771 -7.392 1.00 75.62 192 ASP A C 1
ATOM 1566 O O . ASP A 1 192 ? 10.374 20.505 -6.590 1.00 75.62 192 ASP A O 1
ATOM 1570 N N . SER A 1 193 ? 8.190 20.753 -7.023 1.00 80.50 193 SER A N 1
ATOM 1571 C CA . SER A 1 193 ? 7.725 20.463 -5.659 1.00 80.50 193 SER A CA 1
ATOM 1572 C C . SER A 1 193 ? 8.137 19.076 -5.152 1.00 80.50 193 SER A C 1
ATOM 1574 O O . SER A 1 193 ? 8.199 18.862 -3.943 1.00 80.50 193 SER A O 1
ATOM 1576 N N . HIS A 1 194 ? 8.475 18.147 -6.052 1.00 85.31 194 HIS A N 1
ATOM 1577 C CA . HIS A 1 194 ? 8.831 16.765 -5.718 1.00 85.31 194 HIS A CA 1
ATOM 1578 C C . HIS A 1 194 ? 10.340 16.494 -5.744 1.00 85.31 194 HIS A C 1
ATOM 1580 O O . HIS A 1 194 ? 10.767 15.361 -5.509 1.00 85.31 194 HIS A O 1
ATOM 1586 N N . ALA A 1 195 ? 11.171 17.513 -5.993 1.00 85.25 195 ALA A N 1
ATOM 1587 C CA . ALA A 1 195 ? 12.611 17.345 -6.191 1.00 85.25 195 ALA A CA 1
ATOM 1588 C C . ALA A 1 195 ? 13.311 16.641 -5.013 1.00 85.25 195 ALA A C 1
ATOM 1590 O O . ALA A 1 195 ? 14.149 15.765 -5.227 1.00 85.25 195 ALA A O 1
ATOM 1591 N N . LEU A 1 196 ? 12.939 16.966 -3.768 1.00 86.94 196 LEU A N 1
ATOM 1592 C CA . LEU A 1 196 ? 13.526 16.338 -2.578 1.00 86.94 196 LEU A CA 1
ATOM 1593 C C . LEU A 1 196 ? 13.146 14.854 -2.446 1.00 86.94 196 LEU A C 1
ATOM 1595 O O . LEU A 1 196 ? 13.993 14.038 -2.081 1.00 86.94 196 LEU A O 1
ATOM 1599 N N . LEU A 1 197 ? 11.895 14.493 -2.754 1.00 86.94 197 LEU A N 1
ATOM 1600 C CA . LEU A 1 197 ? 11.433 13.099 -2.729 1.00 86.94 197 LEU A CA 1
ATOM 1601 C C . LEU A 1 197 ? 12.147 12.277 -3.802 1.00 86.94 197 LEU A C 1
ATOM 1603 O O . LEU A 1 197 ? 12.688 11.209 -3.512 1.00 86.94 197 LEU A O 1
ATOM 1607 N N . LEU A 1 198 ? 12.223 12.822 -5.019 1.00 88.56 198 LEU A N 1
ATOM 1608 C CA . LEU A 1 198 ? 12.957 12.223 -6.131 1.00 88.56 198 LEU A CA 1
ATOM 1609 C C . LEU A 1 198 ? 14.435 12.024 -5.774 1.00 88.56 198 LEU A C 1
ATOM 1611 O O . LEU A 1 198 ? 14.980 10.953 -6.026 1.00 88.56 198 LEU A O 1
ATOM 1615 N N . TYR A 1 199 ? 15.070 13.013 -5.140 1.00 89.19 199 TYR A N 1
ATOM 1616 C CA . TYR A 1 199 ? 16.458 12.920 -4.686 1.00 89.19 199 TYR A CA 1
ATOM 1617 C C . TYR A 1 199 ? 16.665 11.785 -3.669 1.00 89.19 199 TYR A C 1
ATOM 1619 O O . TYR A 1 199 ? 17.538 10.940 -3.869 1.00 89.19 199 TYR A O 1
ATOM 1627 N N . ARG A 1 200 ? 15.844 11.719 -2.611 1.00 88.94 200 ARG A N 1
ATOM 1628 C CA . ARG A 1 200 ? 15.951 10.676 -1.570 1.00 88.94 200 ARG A CA 1
ATOM 1629 C C . ARG A 1 200 ? 15.741 9.276 -2.141 1.00 88.94 200 ARG A C 1
ATOM 1631 O O . ARG A 1 200 ? 16.497 8.355 -1.829 1.00 88.94 200 ARG A O 1
ATOM 1638 N N . LEU A 1 201 ? 14.744 9.117 -3.012 1.00 89.06 201 LEU A N 1
ATOM 1639 C CA . LEU A 1 201 ? 14.487 7.844 -3.676 1.00 89.06 201 LEU A CA 1
ATOM 1640 C C . LEU A 1 201 ? 15.628 7.470 -4.633 1.00 89.06 201 LEU A C 1
ATOM 1642 O O . LEU A 1 201 ? 16.017 6.304 -4.691 1.00 89.06 201 LEU A O 1
ATOM 1646 N N . ALA A 1 202 ? 16.216 8.450 -5.325 1.00 88.94 202 ALA A N 1
ATOM 1647 C CA . ALA A 1 202 ? 17.374 8.233 -6.183 1.00 88.94 202 ALA A CA 1
ATOM 1648 C C . ALA A 1 202 ? 18.592 7.733 -5.402 1.00 88.94 202 ALA A C 1
ATOM 1650 O O . ALA A 1 202 ? 19.240 6.775 -5.825 1.00 88.94 202 ALA A O 1
ATOM 1651 N N . GLU A 1 203 ? 18.906 8.349 -4.260 1.00 89.06 203 GLU A N 1
ATOM 1652 C CA . GLU A 1 203 ? 19.989 7.891 -3.383 1.00 89.06 203 GLU A CA 1
ATOM 1653 C C . GLU A 1 203 ? 19.769 6.445 -2.934 1.00 89.06 203 GLU A C 1
ATOM 1655 O O . GLU A 1 203 ? 20.684 5.620 -3.022 1.00 89.06 203 GLU A O 1
ATOM 1660 N N . TYR A 1 204 ? 18.542 6.116 -2.523 1.00 87.56 204 TYR A N 1
ATOM 1661 C CA . TYR A 1 204 ? 18.192 4.761 -2.121 1.00 87.56 204 TYR A CA 1
ATOM 1662 C C . TYR A 1 204 ? 18.360 3.757 -3.271 1.00 87.56 204 TYR A C 1
ATOM 1664 O O . TYR A 1 204 ? 19.053 2.752 -3.111 1.00 87.56 204 TYR A O 1
ATOM 1672 N N . MET A 1 205 ? 17.795 4.040 -4.447 1.00 87.19 205 MET A N 1
ATOM 1673 C CA . MET A 1 205 ? 17.854 3.135 -5.601 1.00 87.19 205 MET A CA 1
ATOM 1674 C C . MET A 1 205 ? 19.271 2.960 -6.161 1.00 87.19 205 MET A C 1
ATOM 1676 O O . MET A 1 205 ? 19.589 1.891 -6.674 1.00 87.19 205 MET A O 1
ATOM 1680 N N . ARG A 1 206 ? 20.152 3.962 -6.031 1.00 85.31 206 ARG A N 1
ATOM 1681 C CA . ARG A 1 206 ? 21.579 3.812 -6.376 1.00 85.31 206 ARG A CA 1
ATOM 1682 C C . ARG A 1 206 ? 22.308 2.879 -5.415 1.00 85.31 206 ARG A C 1
ATOM 1684 O O . ARG A 1 206 ? 23.167 2.115 -5.845 1.00 85.31 206 ARG A O 1
ATOM 1691 N N . ARG A 1 207 ? 21.984 2.942 -4.120 1.00 86.00 207 ARG A N 1
ATOM 1692 C CA . ARG A 1 207 ? 22.597 2.087 -3.092 1.00 86.00 207 ARG A CA 1
ATOM 1693 C C . ARG A 1 207 ? 22.063 0.656 -3.125 1.00 86.00 207 ARG A C 1
ATOM 1695 O O . ARG A 1 207 ? 22.806 -0.272 -2.819 1.00 86.00 207 ARG A O 1
ATOM 1702 N N . PHE A 1 208 ? 20.800 0.488 -3.504 1.00 84.00 208 PHE A N 1
ATOM 1703 C CA . PHE A 1 208 ? 20.126 -0.803 -3.604 1.00 84.00 208 PHE A CA 1
ATOM 1704 C C . PHE A 1 208 ? 19.506 -0.968 -4.999 1.00 84.00 208 PHE A C 1
ATOM 1706 O O . PHE A 1 208 ? 18.290 -0.819 -5.154 1.00 84.00 208 PHE A O 1
ATOM 1713 N N . PRO A 1 209 ? 20.330 -1.254 -6.027 1.00 77.69 209 PRO A N 1
ATOM 1714 C CA . PRO A 1 209 ? 19.845 -1.409 -7.390 1.00 77.69 209 PRO A CA 1
ATOM 1715 C C . PRO A 1 209 ? 18.784 -2.503 -7.483 1.00 77.69 209 PRO A C 1
ATOM 1717 O O . PRO A 1 209 ? 18.978 -3.635 -7.034 1.00 77.69 209 PRO A O 1
ATOM 1720 N N . ASN A 1 210 ? 17.649 -2.169 -8.088 1.00 79.50 210 ASN A N 1
ATOM 1721 C CA . ASN A 1 210 ? 16.580 -3.127 -8.309 1.00 79.50 210 ASN A CA 1
ATOM 1722 C C . ASN A 1 210 ? 16.871 -3.930 -9.586 1.00 79.50 210 ASN A C 1
ATOM 1724 O O . ASN A 1 210 ? 16.761 -3.399 -10.689 1.00 79.50 210 ASN A O 1
ATOM 1728 N N . LYS A 1 211 ? 17.181 -5.224 -9.426 1.00 79.56 211 LYS A N 1
ATOM 1729 C CA . LYS A 1 211 ? 17.468 -6.170 -10.524 1.00 79.56 211 LYS A CA 1
ATOM 1730 C C . LYS A 1 211 ? 16.340 -6.326 -11.559 1.00 79.56 211 LYS A C 1
ATOM 1732 O O . LYS A 1 211 ? 16.532 -6.994 -12.566 1.00 79.56 211 LYS A O 1
ATOM 1737 N N . LYS A 1 212 ? 15.153 -5.784 -11.274 1.00 82.62 212 LYS A N 1
ATOM 1738 C CA . LYS A 1 212 ? 13.960 -5.860 -12.125 1.00 82.62 212 LYS A CA 1
ATOM 1739 C C . LYS A 1 212 ? 13.899 -4.749 -13.174 1.00 82.62 212 LYS A C 1
ATOM 1741 O O . LYS A 1 212 ? 13.138 -4.871 -14.124 1.00 82.62 212 LYS A O 1
ATOM 1746 N N . LEU A 1 213 ? 14.658 -3.667 -12.987 1.00 83.12 213 LEU A N 1
ATOM 1747 C CA . LEU A 1 213 ? 14.625 -2.501 -13.871 1.00 83.12 213 LEU A CA 1
ATOM 1748 C C . LEU A 1 213 ? 15.365 -2.791 -15.179 1.00 83.12 213 LEU A C 1
ATOM 1750 O O . LEU A 1 213 ? 16.524 -3.199 -15.143 1.00 83.12 213 LEU A O 1
ATOM 1754 N N . VAL A 1 214 ? 14.715 -2.515 -16.310 1.00 83.75 214 VAL A N 1
ATOM 1755 C CA . VAL A 1 214 ? 15.303 -2.690 -17.654 1.00 83.75 214 VAL A CA 1
ATOM 1756 C C . VAL A 1 214 ? 15.736 -1.354 -18.279 1.00 83.75 214 VAL A C 1
ATOM 1758 O O . VAL A 1 214 ? 16.612 -1.327 -19.140 1.00 83.75 214 VAL A O 1
ATOM 1761 N N . GLY A 1 215 ? 15.151 -0.236 -17.841 1.00 81.69 215 GLY A N 1
ATOM 1762 C CA . GLY A 1 215 ? 15.344 1.082 -18.454 1.00 81.69 215 GLY A CA 1
ATOM 1763 C C . GLY A 1 215 ? 16.114 2.100 -17.610 1.00 81.69 215 GLY A C 1
ATOM 1764 O O . GLY A 1 215 ? 16.885 1.761 -16.711 1.00 81.69 215 GLY A O 1
ATOM 1765 N N . ASP A 1 216 ? 15.895 3.383 -17.916 1.00 88.25 216 ASP A N 1
ATOM 1766 C CA . ASP A 1 216 ? 16.569 4.491 -17.235 1.00 88.25 216 ASP A CA 1
ATOM 1767 C C . ASP A 1 216 ? 16.135 4.587 -15.767 1.00 88.25 216 ASP A C 1
ATOM 1769 O O . ASP A 1 216 ? 14.945 4.555 -15.434 1.00 88.25 216 ASP A O 1
ATOM 1773 N N . VAL A 1 217 ? 17.119 4.725 -14.877 1.00 87.00 217 VAL A N 1
ATOM 1774 C CA . VAL A 1 217 ? 16.890 4.757 -13.429 1.00 87.00 217 VAL A CA 1
ATOM 1775 C C . VAL A 1 217 ? 16.157 6.031 -13.014 1.00 87.00 217 VAL A C 1
ATOM 1777 O O . VAL A 1 217 ? 15.288 5.963 -12.148 1.00 87.00 217 VAL A O 1
ATOM 1780 N N . ASN A 1 218 ? 16.454 7.186 -13.621 1.00 88.25 218 ASN A N 1
ATOM 1781 C CA . ASN A 1 218 ? 15.779 8.439 -13.261 1.00 88.25 218 ASN A CA 1
ATOM 1782 C C . ASN A 1 218 ? 14.306 8.413 -13.677 1.00 88.25 218 ASN A C 1
ATOM 1784 O O . ASN A 1 218 ? 13.440 8.861 -12.923 1.00 88.25 218 ASN A O 1
ATOM 1788 N N . GLU A 1 219 ? 14.013 7.843 -14.840 1.00 90.38 219 GLU A N 1
ATOM 1789 C CA . GLU A 1 219 ? 12.649 7.615 -15.300 1.00 90.38 219 GLU A CA 1
ATOM 1790 C C . GLU A 1 219 ? 11.920 6.601 -14.402 1.00 90.38 219 GLU A C 1
ATOM 1792 O O . GLU A 1 219 ? 10.794 6.867 -13.982 1.00 90.38 219 GLU A O 1
ATOM 1797 N N . ALA A 1 220 ? 12.575 5.506 -13.989 1.00 90.94 220 ALA A N 1
ATOM 1798 C CA . ALA A 1 220 ? 12.016 4.557 -13.016 1.00 90.94 220 ALA A CA 1
ATOM 1799 C C . ALA A 1 220 ? 11.662 5.233 -11.679 1.00 90.94 220 ALA A C 1
ATOM 1801 O O . ALA A 1 220 ? 10.611 4.960 -11.102 1.00 90.94 220 ALA A O 1
ATOM 1802 N N . ILE A 1 221 ? 12.524 6.131 -11.190 1.00 91.75 221 ILE A N 1
ATOM 1803 C CA . ILE A 1 221 ? 12.303 6.899 -9.957 1.00 91.75 221 ILE A CA 1
ATOM 1804 C C . ILE A 1 221 ? 11.055 7.777 -10.094 1.00 91.75 221 ILE A C 1
ATOM 1806 O O . ILE A 1 221 ? 10.185 7.739 -9.227 1.00 91.75 221 ILE A O 1
ATOM 1810 N N . ARG A 1 222 ? 10.922 8.529 -11.194 1.00 92.38 222 ARG A N 1
ATOM 1811 C CA . ARG A 1 222 ? 9.737 9.373 -11.443 1.00 92.38 222 ARG A CA 1
ATOM 1812 C C . ARG A 1 222 ? 8.463 8.542 -11.518 1.00 92.38 222 ARG A C 1
ATOM 1814 O O . ARG A 1 222 ? 7.478 8.861 -10.857 1.00 92.38 222 ARG A O 1
ATOM 1821 N N . ARG A 1 223 ? 8.514 7.438 -12.263 1.00 93.69 223 ARG A N 1
ATOM 1822 C CA . ARG A 1 223 ? 7.412 6.481 -12.403 1.00 93.69 223 ARG A CA 1
ATOM 1823 C C . ARG A 1 223 ? 7.000 5.871 -11.068 1.00 93.69 223 ARG A C 1
ATOM 1825 O O . ARG A 1 223 ? 5.807 5.691 -10.842 1.00 93.69 223 ARG A O 1
ATOM 1832 N N . ARG A 1 224 ? 7.963 5.604 -10.178 1.00 93.69 224 ARG A N 1
ATOM 1833 C CA . ARG A 1 224 ? 7.719 5.104 -8.819 1.00 93.69 224 ARG A CA 1
ATOM 1834 C C . ARG A 1 224 ? 6.992 6.125 -7.957 1.00 93.69 224 ARG A C 1
ATOM 1836 O O . ARG A 1 224 ? 6.019 5.771 -7.304 1.00 93.69 224 ARG A O 1
ATOM 1843 N N . VAL A 1 225 ? 7.462 7.372 -7.943 1.00 94.38 225 VAL A N 1
ATOM 1844 C CA . VAL A 1 225 ? 6.806 8.436 -7.169 1.00 94.38 225 VAL A CA 1
ATOM 1845 C C . VAL A 1 225 ? 5.381 8.656 -7.680 1.00 94.38 225 VAL A C 1
ATOM 1847 O O . VAL A 1 225 ? 4.459 8.705 -6.875 1.00 94.38 225 VAL A O 1
ATOM 1850 N N . ALA A 1 226 ? 5.179 8.674 -9.002 1.00 94.75 226 ALA A N 1
ATOM 1851 C CA . ALA A 1 226 ? 3.848 8.756 -9.608 1.00 94.75 226 ALA A CA 1
ATOM 1852 C C . ALA A 1 226 ? 2.936 7.588 -9.204 1.00 94.75 226 ALA A C 1
ATOM 1854 O O . ALA A 1 226 ? 1.769 7.803 -8.889 1.00 94.75 226 ALA A O 1
ATOM 1855 N N . GLN A 1 227 ? 3.472 6.365 -9.164 1.00 95.31 227 GLN A N 1
ATOM 1856 C CA . GLN A 1 227 ? 2.718 5.185 -8.745 1.00 95.31 227 GLN A CA 1
ATOM 1857 C C . GLN A 1 227 ? 2.233 5.311 -7.295 1.00 95.31 227 GLN A C 1
ATOM 1859 O O . GLN A 1 227 ? 1.047 5.131 -7.042 1.00 95.31 227 GLN A O 1
ATOM 1864 N N . TYR A 1 228 ? 3.112 5.655 -6.350 1.00 95.50 228 TYR A N 1
ATOM 1865 C CA . TYR A 1 228 ? 2.709 5.811 -4.947 1.00 95.50 228 TYR A CA 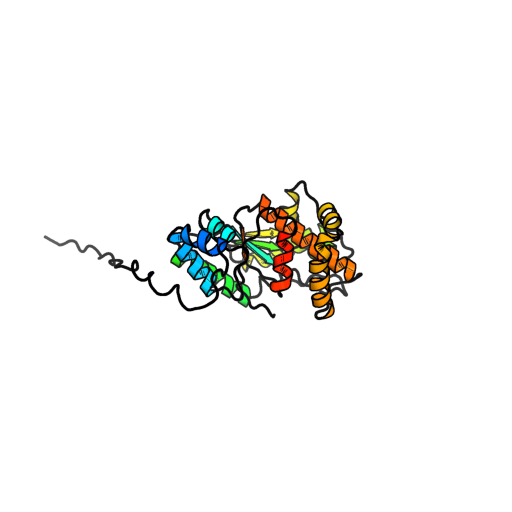1
ATOM 1866 C C . TYR A 1 228 ? 1.767 6.991 -4.725 1.00 95.50 228 TYR A C 1
ATOM 1868 O O . TYR A 1 228 ? 0.826 6.881 -3.943 1.00 95.50 228 TYR A O 1
ATOM 1876 N N . ALA A 1 229 ? 1.988 8.104 -5.424 1.00 93.75 229 ALA A N 1
ATOM 1877 C CA . ALA A 1 229 ? 1.105 9.260 -5.356 1.00 93.75 229 ALA A CA 1
ATOM 1878 C C . ALA A 1 229 ? -0.319 8.894 -5.803 1.00 93.75 229 ALA A C 1
ATOM 1880 O O . ALA A 1 229 ? -1.295 9.234 -5.131 1.00 93.75 229 ALA A O 1
ATOM 1881 N N . LEU A 1 230 ? -0.432 8.133 -6.898 1.00 94.62 230 LEU A N 1
ATOM 1882 C CA . LEU A 1 230 ? -1.700 7.591 -7.370 1.00 94.62 230 LEU A CA 1
ATOM 1883 C C . LEU A 1 230 ? -2.305 6.605 -6.369 1.00 94.62 230 LEU A C 1
ATOM 1885 O O . LEU A 1 230 ? -3.483 6.728 -6.054 1.00 94.62 230 LEU A O 1
ATOM 1889 N N . GLN A 1 231 ? -1.508 5.682 -5.823 1.00 95.62 231 GLN A N 1
ATOM 1890 C CA . GLN A 1 231 ? -1.953 4.752 -4.780 1.00 95.62 231 GLN A CA 1
ATOM 1891 C C . GLN A 1 231 ? -2.546 5.488 -3.583 1.00 95.62 231 GLN A C 1
ATOM 1893 O O . GLN A 1 231 ? -3.654 5.178 -3.152 1.00 95.62 231 GLN A O 1
ATOM 1898 N N . GLY A 1 232 ? -1.861 6.517 -3.092 1.00 95.25 232 GLY A N 1
ATOM 1899 C CA . GLY A 1 232 ? -2.360 7.350 -2.012 1.00 95.25 232 GLY A CA 1
ATOM 1900 C C . GLY A 1 232 ? -3.670 8.056 -2.358 1.00 95.25 232 GLY A C 1
ATOM 1901 O O . GLY A 1 232 ? -4.614 7.992 -1.570 1.00 95.25 232 GLY A O 1
ATOM 1902 N N . ALA A 1 233 ? -3.762 8.685 -3.532 1.00 93.50 233 ALA A N 1
ATOM 1903 C CA . ALA A 1 233 ? -4.980 9.361 -3.981 1.00 93.50 233 ALA A CA 1
ATOM 1904 C C . ALA A 1 233 ? -6.160 8.388 -4.169 1.00 93.50 233 ALA A C 1
ATOM 1906 O O . ALA A 1 233 ? -7.304 8.722 -3.849 1.00 93.50 233 ALA A O 1
ATOM 1907 N N . VAL A 1 234 ? -5.889 7.172 -4.652 1.00 94.38 234 VAL A N 1
ATOM 1908 C CA . VAL A 1 234 ? -6.900 6.122 -4.816 1.00 94.38 234 VAL A CA 1
ATOM 1909 C C . VAL A 1 234 ? -7.408 5.647 -3.464 1.00 94.38 234 VAL A C 1
ATOM 1911 O O . VAL A 1 234 ? -8.619 5.617 -3.239 1.00 94.38 234 VAL A O 1
ATOM 1914 N N . LEU A 1 235 ? -6.497 5.362 -2.532 1.00 95.31 235 LEU A N 1
ATOM 1915 C CA . LEU A 1 235 ? -6.862 4.977 -1.175 1.00 95.31 235 LEU A CA 1
ATOM 1916 C C . LEU A 1 235 ? -7.693 6.055 -0.475 1.00 95.31 235 LEU A C 1
ATOM 1918 O O . LEU A 1 235 ? -8.632 5.707 0.224 1.00 95.31 235 LEU A O 1
ATOM 1922 N N . GLU A 1 236 ? -7.405 7.346 -0.669 1.00 94.19 236 GLU A N 1
ATOM 1923 C CA . GLU A 1 236 ? -8.196 8.431 -0.061 1.00 94.19 236 GLU A CA 1
ATOM 1924 C C . GLU A 1 236 ? -9.666 8.398 -0.503 1.00 94.19 236 GLU A C 1
ATOM 1926 O O . GLU A 1 236 ? -10.559 8.664 0.299 1.00 94.19 236 GLU A O 1
ATOM 1931 N N . LYS A 1 237 ? -9.925 8.045 -1.765 1.00 93.25 237 LYS A N 1
ATOM 1932 C CA . LYS A 1 237 ? -11.281 8.024 -2.326 1.00 93.25 237 LYS A CA 1
ATOM 1933 C C . LYS A 1 237 ? -12.026 6.726 -2.042 1.00 93.25 237 LYS A C 1
ATOM 1935 O O . LYS A 1 237 ? -13.193 6.774 -1.665 1.00 93.25 237 LYS A O 1
ATOM 1940 N N . VAL A 1 238 ? -11.369 5.587 -2.247 1.00 93.94 238 VAL A N 1
ATOM 1941 C CA . VAL A 1 238 ? -12.000 4.262 -2.135 1.00 93.94 238 VAL A CA 1
ATOM 1942 C C . VAL A 1 238 ? -12.045 3.798 -0.674 1.00 93.94 238 VAL A C 1
ATOM 1944 O O . VAL A 1 238 ? -13.007 3.163 -0.251 1.00 93.94 238 VAL A O 1
ATOM 1947 N N . PHE A 1 239 ? -11.041 4.170 0.126 1.00 94.56 239 PHE A N 1
ATOM 1948 C CA . PHE A 1 239 ? -10.907 3.785 1.532 1.00 94.56 239 PHE A CA 1
ATOM 1949 C C . PHE A 1 239 ? -10.565 5.008 2.414 1.00 94.56 239 PHE A C 1
ATOM 1951 O O . PHE A 1 239 ? -9.461 5.100 2.958 1.00 94.56 239 PHE A O 1
ATOM 1958 N N . PRO A 1 240 ? -11.503 5.954 2.617 1.00 92.31 240 PRO A N 1
ATOM 1959 C CA . PRO A 1 240 ? -11.235 7.235 3.290 1.00 92.31 240 PRO A CA 1
ATOM 1960 C C . PRO A 1 240 ? -10.763 7.114 4.750 1.00 92.31 240 PRO A C 1
ATOM 1962 O O . PRO A 1 240 ? -10.231 8.066 5.318 1.00 92.31 240 PRO A O 1
ATOM 1965 N N . HIS A 1 241 ? -10.942 5.944 5.366 1.00 94.44 241 HIS A N 1
ATOM 1966 C CA . HIS A 1 241 ? -10.472 5.619 6.717 1.00 94.44 241 HIS A CA 1
ATOM 1967 C C . HIS A 1 241 ? -9.503 4.429 6.719 1.00 94.44 241 HIS A C 1
ATOM 1969 O O . HIS A 1 241 ? -9.453 3.661 7.681 1.00 94.44 241 HIS A O 1
ATOM 1975 N N . ALA A 1 242 ? -8.767 4.241 5.620 1.00 96.88 242 ALA A N 1
ATOM 1976 C CA . ALA A 1 242 ? -7.741 3.217 5.539 1.00 96.88 242 ALA A CA 1
ATOM 1977 C C . ALA A 1 242 ? -6.611 3.462 6.541 1.00 96.88 242 ALA A C 1
ATOM 1979 O O . ALA A 1 242 ? -6.163 4.594 6.726 1.00 96.88 242 ALA A O 1
ATOM 1980 N N . ILE A 1 243 ? -6.103 2.371 7.109 1.00 98.31 243 ILE A N 1
ATOM 1981 C CA . ILE A 1 243 ? -4.809 2.329 7.789 1.00 98.31 243 ILE A CA 1
ATOM 1982 C C . ILE A 1 243 ? -3.896 1.431 6.961 1.00 98.31 243 ILE A C 1
ATOM 1984 O O . ILE A 1 243 ? -4.183 0.244 6.780 1.00 98.31 243 ILE A O 1
ATOM 1988 N N . LEU A 1 244 ? -2.804 1.989 6.442 1.00 98.19 244 LEU A N 1
ATOM 1989 C CA . LEU A 1 244 ? -1.831 1.238 5.660 1.00 98.19 244 LEU A CA 1
ATOM 1990 C C . LEU A 1 244 ? -0.891 0.465 6.589 1.00 98.19 244 LEU A C 1
ATOM 1992 O O . LEU A 1 244 ? -0.147 1.046 7.375 1.00 98.19 244 LEU A O 1
ATOM 1996 N N . LEU A 1 245 ? -0.886 -0.856 6.450 1.00 97.75 245 LEU A N 1
ATOM 1997 C CA . LEU A 1 245 ? 0.147 -1.725 6.992 1.00 97.75 245 LEU A CA 1
ATOM 1998 C C . LEU A 1 245 ? 1.328 -1.702 6.024 1.00 97.75 245 LEU A C 1
ATOM 2000 O O . LEU A 1 245 ? 1.307 -2.358 4.979 1.00 97.75 245 LEU A O 1
ATOM 2004 N N . GLN A 1 246 ? 2.353 -0.923 6.353 1.00 95.31 246 GLN A N 1
ATOM 2005 C CA . GLN A 1 246 ? 3.484 -0.718 5.463 1.00 95.31 246 GLN A CA 1
ATOM 2006 C C . GLN A 1 246 ? 4.318 -1.987 5.348 1.00 95.31 246 GLN A C 1
ATOM 2008 O O . GLN A 1 246 ? 4.935 -2.459 6.304 1.00 95.31 246 GLN A O 1
ATOM 2013 N N . THR A 1 247 ? 4.373 -2.527 4.137 1.00 92.12 247 THR A N 1
ATOM 2014 C CA . THR A 1 247 ? 5.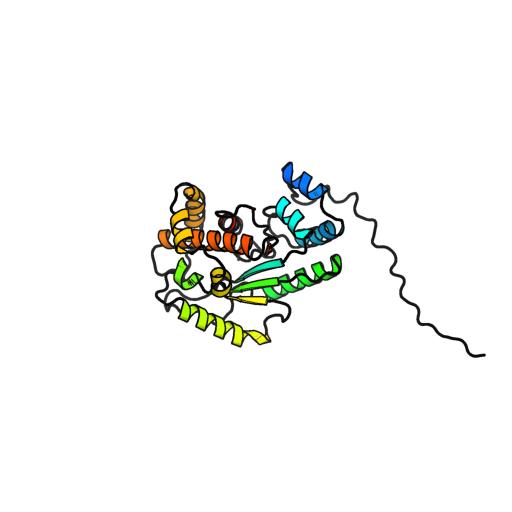113 -3.751 3.844 1.00 92.12 247 THR A CA 1
ATOM 2015 C C . THR A 1 247 ? 6.476 -3.448 3.231 1.00 92.12 247 THR A C 1
ATOM 2017 O O . THR A 1 247 ? 7.333 -4.323 3.192 1.00 92.12 247 THR A O 1
ATOM 2020 N N . GLU A 1 248 ? 6.738 -2.236 2.754 1.00 89.12 248 GLU A N 1
ATOM 2021 C CA . GLU A 1 248 ? 7.879 -1.966 1.892 1.00 89.12 248 GLU A CA 1
ATOM 2022 C C . GLU A 1 248 ? 9.031 -1.229 2.564 1.00 89.12 248 GLU A C 1
ATOM 2024 O O . GLU A 1 248 ? 8.935 -0.057 2.876 1.00 89.12 248 GLU A O 1
ATOM 2029 N N . ALA A 1 249 ? 10.201 -1.853 2.644 1.00 86.19 249 ALA A N 1
ATOM 2030 C CA . ALA A 1 249 ? 11.411 -1.178 3.103 1.00 86.19 249 ALA A CA 1
ATOM 2031 C C . ALA A 1 249 ? 12.034 -0.251 2.028 1.00 86.19 249 ALA A C 1
ATOM 2033 O O . ALA A 1 249 ? 12.002 -0.608 0.839 1.00 86.19 249 ALA A O 1
ATOM 2034 N N . PRO A 1 250 ? 12.687 0.865 2.420 1.00 89.75 250 PRO A N 1
ATOM 2035 C CA . PRO A 1 250 ? 12.642 1.523 3.729 1.00 89.75 250 PRO A CA 1
ATOM 2036 C C . PRO A 1 250 ? 11.441 2.477 3.816 1.00 89.75 250 PRO A C 1
ATOM 2038 O O . PRO A 1 250 ? 11.184 3.253 2.889 1.00 89.75 250 PRO A O 1
ATOM 2041 N N . TRP A 1 251 ? 10.739 2.458 4.946 1.00 91.50 251 TRP A N 1
ATOM 2042 C CA . TRP A 1 251 ? 9.521 3.257 5.146 1.00 91.50 251 TRP A CA 1
ATOM 2043 C C . TRP A 1 251 ? 9.814 4.752 5.195 1.00 91.50 251 TRP A C 1
ATOM 2045 O O . TRP A 1 251 ? 9.135 5.534 4.539 1.00 91.50 251 TRP A O 1
ATOM 2055 N N . SER A 1 252 ? 10.941 5.134 5.809 1.00 88.38 252 SER A N 1
ATOM 2056 C CA . SER A 1 252 ? 11.421 6.522 5.911 1.00 88.38 252 SER A CA 1
ATOM 2057 C C . SER A 1 252 ? 11.511 7.272 4.573 1.00 88.38 252 SER A C 1
ATOM 2059 O O . SER A 1 252 ? 11.494 8.506 4.541 1.00 88.38 252 SER A O 1
ATOM 2061 N N . VAL A 1 253 ? 11.604 6.541 3.458 1.00 89.94 253 VAL A N 1
ATOM 2062 C CA . VAL A 1 253 ? 11.523 7.096 2.102 1.00 89.94 253 VAL A CA 1
ATOM 2063 C C . VAL A 1 253 ? 10.139 6.886 1.492 1.00 89.94 253 VAL A C 1
ATOM 2065 O O . VAL A 1 253 ? 9.620 7.808 0.868 1.00 89.94 253 VAL A O 1
ATOM 2068 N N . LYS A 1 254 ? 9.562 5.686 1.627 1.00 91.69 254 LYS A N 1
ATOM 2069 C CA . LYS A 1 254 ? 8.358 5.272 0.890 1.00 91.69 254 LYS A CA 1
ATOM 2070 C C . LYS A 1 254 ? 7.053 5.823 1.451 1.00 91.69 254 LYS A C 1
ATOM 2072 O O . LYS A 1 254 ? 6.167 6.128 0.661 1.00 91.69 254 LYS A O 1
ATOM 2077 N N . ASP A 1 255 ? 6.946 6.013 2.759 1.00 94.88 255 ASP A N 1
ATOM 2078 C CA . ASP A 1 255 ? 5.731 6.528 3.406 1.00 94.88 255 ASP A CA 1
ATOM 2079 C C . ASP A 1 255 ? 5.336 7.893 2.846 1.00 94.88 255 ASP A C 1
ATOM 2081 O O . ASP A 1 255 ? 4.188 8.125 2.474 1.00 94.88 255 ASP A O 1
ATOM 2085 N N . LEU A 1 256 ? 6.335 8.763 2.680 1.00 93.12 256 LEU A N 1
ATOM 2086 C CA . LEU A 1 256 ? 6.167 10.120 2.164 1.00 93.12 256 LEU A CA 1
ATOM 2087 C C . LEU A 1 256 ? 5.612 10.153 0.735 1.00 93.12 256 LEU A C 1
ATOM 2089 O O . LEU A 1 256 ? 5.085 11.177 0.308 1.00 93.12 256 LEU A O 1
ATOM 2093 N N . LEU A 1 257 ? 5.761 9.067 -0.027 1.00 94.31 257 LEU A N 1
ATOM 2094 C CA . LEU A 1 257 ? 5.364 9.037 -1.430 1.00 94.31 257 LEU A CA 1
ATOM 2095 C C . LEU A 1 257 ? 3.842 8.938 -1.582 1.00 94.31 257 LEU A C 1
ATOM 2097 O O . LEU A 1 257 ? 3.305 9.521 -2.524 1.00 94.31 257 LEU A O 1
ATOM 2101 N N . TYR A 1 258 ? 3.151 8.282 -0.643 1.00 94.94 258 TYR A N 1
ATOM 2102 C CA . TYR A 1 258 ? 1.692 8.134 -0.671 1.00 94.94 258 TYR A CA 1
ATOM 2103 C C . TYR A 1 258 ? 0.959 9.469 -0.487 1.00 94.94 258 TYR A C 1
ATOM 2105 O O . TYR A 1 258 ? -0.088 9.685 -1.090 1.00 94.94 258 TYR A O 1
ATOM 2113 N N . ASP A 1 259 ? 1.516 10.397 0.291 1.00 93.19 259 ASP A N 1
ATOM 2114 C CA . ASP A 1 259 ? 0.846 11.661 0.630 1.00 93.19 259 ASP A CA 1
ATOM 2115 C C . ASP A 1 259 ? 1.031 12.773 -0.409 1.00 93.19 259 ASP A C 1
ATOM 2117 O O . ASP A 1 259 ? 0.450 13.848 -0.280 1.00 93.19 259 ASP A O 1
ATOM 2121 N N . THR A 1 260 ? 1.786 12.512 -1.477 1.00 90.56 260 THR A N 1
ATOM 2122 C CA . THR A 1 260 ? 2.150 13.514 -2.493 1.00 90.56 260 THR A CA 1
ATOM 2123 C C . THR A 1 260 ? 0.939 14.203 -3.135 1.00 90.56 260 THR A C 1
ATOM 2125 O O . THR A 1 260 ? 0.989 15.389 -3.446 1.00 90.56 260 THR A O 1
ATOM 2128 N N . MET A 1 261 ? -0.153 13.463 -3.335 1.00 89.44 261 MET A N 1
ATOM 2129 C CA . MET A 1 261 ? -1.370 13.953 -3.995 1.00 89.44 261 MET A CA 1
ATOM 2130 C C . MET A 1 261 ? -2.619 13.857 -3.114 1.00 89.44 261 MET A C 1
ATOM 2132 O O . MET A 1 261 ? -3.733 14.057 -3.600 1.00 89.44 261 MET A O 1
ATOM 2136 N N . ARG A 1 262 ? -2.448 13.536 -1.830 1.00 92.12 262 ARG A N 1
ATOM 2137 C CA . ARG A 1 262 ? -3.557 13.385 -0.888 1.00 92.12 262 ARG A CA 1
ATOM 2138 C C . ARG A 1 262 ? -3.895 14.717 -0.237 1.00 92.12 262 ARG A C 1
ATOM 2140 O O . ARG A 1 262 ? -3.017 15.541 0.014 1.00 92.12 262 ARG A O 1
ATOM 2147 N N . GLN A 1 263 ? -5.171 14.917 0.075 1.00 93.12 263 GLN A N 1
ATOM 2148 C CA . GLN A 1 263 ? -5.599 16.058 0.894 1.00 93.12 263 GLN A CA 1
ATOM 2149 C C . GLN A 1 263 ? -5.446 15.753 2.386 1.00 93.12 263 GLN A C 1
ATOM 2151 O O . GLN A 1 263 ? -5.126 16.635 3.184 1.00 93.12 263 GLN A O 1
ATOM 2156 N N . THR A 1 264 ? -5.654 14.487 2.743 1.00 93.69 264 THR A N 1
ATOM 2157 C CA . THR A 1 264 ? -5.583 13.959 4.100 1.00 93.69 264 THR A CA 1
ATOM 2158 C C . THR A 1 264 ? -4.431 12.960 4.197 1.00 93.69 264 THR A C 1
ATOM 2160 O O . THR A 1 264 ? -4.458 11.949 3.484 1.00 93.69 264 THR A O 1
ATOM 2163 N N . PRO A 1 265 ? -3.440 13.187 5.078 1.00 95.19 265 PRO A N 1
ATOM 2164 C CA . PRO A 1 265 ? -2.335 12.252 5.273 1.00 95.19 265 PRO A CA 1
ATOM 2165 C C . PRO A 1 265 ? -2.821 10.819 5.528 1.00 95.19 265 PRO A C 1
ATOM 2167 O O . PRO A 1 265 ? -3.823 10.612 6.216 1.00 95.19 265 PRO A O 1
ATOM 2170 N N . LEU A 1 266 ? -2.153 9.831 4.938 1.00 97.12 266 LEU A N 1
ATOM 2171 C CA . LEU A 1 266 ? -2.470 8.418 5.118 1.00 97.12 266 LEU A CA 1
ATOM 2172 C C . LEU A 1 266 ? -1.942 7.938 6.480 1.00 97.12 266 LEU A C 1
ATOM 2174 O O . LEU A 1 266 ? -0.745 8.054 6.733 1.00 97.12 266 LEU A O 1
ATOM 2178 N N . PRO A 1 267 ? -2.785 7.362 7.355 1.00 97.50 267 PRO A N 1
ATOM 2179 C CA . PRO A 1 267 ? -2.302 6.646 8.529 1.00 97.50 267 PRO A CA 1
ATOM 2180 C C . PRO A 1 267 ? -1.481 5.422 8.119 1.00 97.50 267 PRO A C 1
ATOM 2182 O O . PRO A 1 267 ? -1.992 4.556 7.403 1.00 97.50 267 PRO A O 1
ATOM 2185 N N . ILE A 1 268 ? -0.235 5.327 8.588 1.00 97.94 268 ILE A N 1
ATOM 2186 C CA . ILE A 1 268 ? 0.669 4.206 8.281 1.00 97.94 268 ILE A CA 1
ATOM 2187 C C . ILE A 1 268 ? 1.205 3.592 9.577 1.00 97.94 268 ILE A C 1
ATOM 2189 O O . ILE A 1 268 ? 1.589 4.315 10.499 1.00 97.94 268 ILE A O 1
ATOM 2193 N N . VAL A 1 269 ? 1.212 2.257 9.621 1.00 97.38 269 VAL A N 1
ATOM 2194 C CA . VAL A 1 269 ? 1.694 1.427 10.733 1.00 97.38 269 VAL A CA 1
ATOM 2195 C C . VAL A 1 269 ? 2.700 0.402 10.209 1.00 97.38 269 VAL A C 1
ATOM 2197 O O . VAL A 1 269 ? 2.466 -0.237 9.175 1.00 97.38 269 VAL A O 1
ATOM 2200 N N . HIS A 1 270 ? 3.800 0.195 10.932 1.00 96.88 270 HIS A N 1
ATOM 2201 C CA . HIS A 1 270 ? 4.911 -0.648 10.488 1.00 96.88 270 HIS A CA 1
ATOM 2202 C C . HIS A 1 270 ? 5.010 -1.933 11.306 1.00 96.88 270 HIS A C 1
ATOM 2204 O O . HIS A 1 270 ? 5.582 -1.960 12.389 1.00 96.88 270 HIS A O 1
ATOM 2210 N N . LEU A 1 271 ? 4.487 -3.035 10.764 1.00 95.62 271 LEU A N 1
ATOM 2211 C CA . LEU A 1 271 ? 4.505 -4.341 11.447 1.00 95.62 271 LEU A CA 1
ATOM 2212 C C . LEU A 1 271 ? 5.803 -5.139 11.234 1.00 95.62 271 LEU A C 1
ATOM 2214 O O . LEU A 1 271 ? 6.073 -6.123 11.924 1.00 95.62 271 LEU A O 1
ATOM 2218 N N . TYR A 1 272 ? 6.574 -4.784 10.211 1.00 93.44 272 TYR A N 1
ATOM 2219 C CA . TYR A 1 272 ? 7.795 -5.493 9.806 1.00 93.44 272 TYR A CA 1
ATOM 2220 C C . TYR A 1 272 ? 9.017 -4.673 10.195 1.00 93.44 272 TYR A C 1
ATOM 2222 O O . TYR A 1 272 ? 8.807 -3.566 10.623 1.00 93.44 272 TYR A O 1
ATOM 2230 N N . PRO A 1 273 ? 10.269 -5.141 10.069 1.00 87.38 273 PRO A N 1
ATOM 2231 C CA . PRO A 1 273 ? 11.458 -4.297 10.276 1.00 87.38 273 PRO A CA 1
ATOM 2232 C C . PRO A 1 273 ? 11.818 -3.417 9.060 1.00 87.38 273 PRO A C 1
ATOM 2234 O O . PRO A 1 273 ? 11.588 -3.826 7.919 1.00 87.38 273 PRO A O 1
ATOM 2237 N N . GLU A 1 274 ? 12.454 -2.254 9.286 1.00 83.06 274 GLU A N 1
ATOM 2238 C CA . GLU A 1 274 ? 12.800 -1.286 8.217 1.00 83.06 274 GLU A CA 1
ATOM 2239 C C . GLU A 1 274 ? 13.820 -1.858 7.219 1.00 83.06 274 GLU A C 1
ATOM 2241 O O . GLU A 1 274 ? 13.846 -1.482 6.049 1.00 83.06 274 GLU A O 1
ATOM 2246 N N . ARG A 1 275 ? 14.676 -2.786 7.661 1.00 75.50 275 ARG A N 1
ATOM 2247 C CA . ARG A 1 275 ? 15.662 -3.462 6.810 1.00 75.50 275 ARG A CA 1
ATOM 2248 C C . ARG A 1 275 ? 15.270 -4.922 6.625 1.00 75.50 275 ARG A C 1
ATOM 2250 O O . ARG A 1 275 ? 15.038 -5.629 7.605 1.00 75.50 275 ARG A O 1
ATOM 2257 N N . ARG A 1 276 ? 15.207 -5.343 5.362 1.00 62.41 276 ARG A N 1
ATOM 2258 C CA . ARG A 1 276 ? 14.939 -6.720 4.934 1.00 62.41 276 ARG A CA 1
ATOM 2259 C C . ARG A 1 276 ? 16.217 -7.436 4.540 1.00 62.41 276 ARG A C 1
ATOM 2261 O O . ARG A 1 276 ? 17.099 -6.760 3.966 1.00 62.41 276 ARG A O 1
#

Foldseek 3Di:
DDDDDDDDDDDPDDPPDDPDPDPPDDDDQDPDPLSVVLVVPADPLLVLLVVLLVVQFQDDKWQNSLLSVLSVVQAAEEEEFEWDDFQPVLDTDLDLHDCPPPVNVVLVVVSQVSSCVRNVDHHAYEYERALVCLVQQLVDPDDSVVSQVVVVVSCVVCVVVPPPRHHYDYPVVLLVVDPDDLVNLLVVLPDPVCVVLLVVLLVVCVVPPDSSHDDDPSSSSSSLLSVLCSVLQSCCVPRVSYAYAYPDAQCVNRLVSSCPNDPRRHTYGYNDHNPD

Secondary structure (DSSP, 8-state):
-----PPPPP---------SSSTTSSS----SHHHHHHHTS--HHHHHHHHHHHHH-SS--BSHHHHHHHTTS-PEEEEEE---EETTTTEE-SS--GGGSHHHHHHHHHHHHHHHHHHS----EEEEE-TTHIIIII--SS-HHHHHHHHHHHHHHHTTTS-TTEEEEEHHHHHTTSS--HHHHHHHHTSGGGHHHHHHHHHHHHHS--TT--S-HHHHHHHHHHHHHHHHHHHHHH-TTEEEE--SS-HHHHHHHHGGG-SSPPPEE--S-S--

Radius of gyration: 21.52 Å; chains: 1; bounding box: 60×55×68 Å

Sequence (276 aa):
MGWYHSPEMPRFFGVCLFFNNSLQEGHVMGNNKRDRQAMRKVSPTAVCILGVLEAYEQGEFVALPELCIALQTEPTFVAFSCLSGDGLVQELDLNLGAFFKKRAIEITRRFFTELRANSCRDFPLVVFLDDCEPCRVWQWNVFQDDMTAWCRMMLEDARDWIPAEWSVRLWSEIESELSFSYEQALFEVRGDSHALLLYRLAEYMRRFPNKKLVGDVNEAIRRRVAQYALQGAVLEKVFPHAILLQTEAPWSVKDLLYDTMRQTPLPIVHLYPERR

Organism: NCBI:txid1798471

pLDDT: mean 84.83, std 18.46, range [29.78, 98.5]